Protein AF-A0A0C3C672-F1 (afdb_monomer_lite)

Organism: Oidiodendron maius (strain Zn) (NCBI:txid913774)

Secondary structure (DSSP, 8-state):
-EEEE--SSTT--SPPEEE---S----EEEEE-----HHHHHHHHHHHHHHHHHHHHHHHHS-TTSHHHHHHHHHHHHHHHHHHHHHTTS--SSPPPTT-PPPTT---SS---TTHHHHHHHHHHHHHTT-HHHHHHHHHHH--EEEEEEEETTEEEEEEEE-PPEEETTEEEEESSEEEEEEEEEHHHHT-HHHHHHHHHHT-SEEEEEETTTTT---SS--PPPHHHHHHHHHHHTTT--HHHHHHHHTTTTHHHHHHHHHHHHTS--HHHHHHHHHHH----HHHHHHHHHHHHHHHH---

Sequence (304 aa):
MVISAKNSDSMDTTGSTFVTCPSPHRILEAVYIKPSISLNRCLASFVTFSLILAFVAHYLGLRAITWWASIGELGICILAAFARSVSNDMQPRFSPEKGVKIDKQCCSTGVIHTQTAHRVAYQTARLCQNDPRICALLTEITDMHLHLTRKAPDTYSLLLSFSGGILVTEGLASPATSMLLSFQSTLSSLAAPTSLLGRAIMRQPQWRLQAGVAKGIPLGNVYVFAMQSVLDWWTLSEDRNDMDGLQRNFQWPLFLVNVTFFLRCFELEDGRLMQGLEEAHEAVGNEDLKVAGEVVEFLRGWKF

pLDDT: mean 70.41, std 19.69, range [27.3, 94.69]

InterPro domains:
  IPR059311 Domain of unknown function DUF8267 [PF26797] (115-299)

Structure (mmCIF, N/CA/C/O backbone):
data_AF-A0A0C3C672-F1
#
_entry.id   AF-A0A0C3C672-F1
#
loop_
_atom_site.group_PDB
_atom_site.id
_atom_site.type_symbol
_atom_site.label_atom_id
_atom_site.label_alt_id
_atom_site.label_comp_id
_atom_site.label_asym_id
_atom_site.label_entity_id
_atom_site.label_seq_id
_atom_site.pdbx_PDB_ins_code
_atom_site.Cartn_x
_atom_site.Cartn_y
_atom_site.Cartn_z
_atom_site.occupancy
_atom_site.B_iso_or_equiv
_atom_site.auth_seq_id
_atom_site.auth_comp_id
_atom_site.auth_asym_id
_atom_site.auth_atom_id
_atom_site.pdbx_PDB_model_num
ATOM 1 N N . MET A 1 1 ? -7.115 -22.184 -4.651 1.00 46.03 1 MET A N 1
ATOM 2 C CA . MET A 1 1 ? -6.059 -21.151 -4.690 1.00 46.03 1 MET A CA 1
ATOM 3 C C . MET A 1 1 ? -5.367 -21.243 -6.037 1.00 46.03 1 MET A C 1
ATOM 5 O O . MET A 1 1 ? -4.855 -22.308 -6.360 1.00 46.03 1 MET A O 1
ATOM 9 N N . VAL A 1 2 ? -5.423 -20.181 -6.838 1.00 40.34 2 VAL A N 1
ATOM 10 C CA . VAL A 1 2 ? -4.742 -20.104 -8.143 1.00 40.34 2 VAL A CA 1
ATOM 11 C C . VAL A 1 2 ? -3.450 -19.319 -7.934 1.00 40.34 2 VAL A C 1
ATOM 13 O O . VAL A 1 2 ? -3.513 -18.258 -7.308 1.00 40.34 2 VAL A O 1
ATOM 16 N N . ILE A 1 3 ? -2.306 -19.847 -8.385 1.00 39.09 3 ILE A N 1
ATOM 17 C CA . ILE A 1 3 ? -1.004 -19.188 -8.247 1.00 39.09 3 ILE A CA 1
ATOM 18 C C . ILE A 1 3 ? -0.564 -18.625 -9.597 1.00 39.09 3 ILE A C 1
ATOM 20 O O . ILE A 1 3 ? -0.365 -19.385 -10.527 1.00 39.09 3 ILE A O 1
ATOM 24 N N . SER A 1 4 ? -0.392 -17.316 -9.740 1.00 40.28 4 SER A N 1
ATOM 25 C CA . SER A 1 4 ? 0.269 -16.754 -10.927 1.00 40.28 4 SER A CA 1
ATOM 26 C C . SER A 1 4 ? 1.775 -16.757 -10.713 1.00 40.28 4 SER A C 1
ATOM 28 O O . SER A 1 4 ? 2.211 -16.333 -9.644 1.00 40.28 4 SER A O 1
ATOM 30 N N . ALA A 1 5 ? 2.554 -17.228 -11.688 1.00 39.25 5 ALA A N 1
ATOM 31 C CA . ALA A 1 5 ? 4.012 -17.168 -11.655 1.00 39.25 5 ALA A CA 1
ATOM 32 C C . ALA A 1 5 ? 4.531 -16.124 -12.660 1.00 39.25 5 ALA A C 1
ATOM 34 O O . ALA A 1 5 ? 4.218 -16.189 -13.850 1.00 39.25 5 ALA A O 1
ATOM 35 N N . LYS A 1 6 ? 5.328 -15.165 -12.181 1.00 44.16 6 LYS A N 1
ATOM 36 C CA . LYS A 1 6 ? 6.087 -14.208 -12.990 1.00 44.16 6 LYS A CA 1
ATOM 37 C C . LYS A 1 6 ? 7.407 -14.864 -13.391 1.00 44.16 6 LYS A C 1
ATOM 39 O O . LYS A 1 6 ? 8.169 -15.294 -12.525 1.00 44.16 6 LYS A O 1
ATOM 44 N N . ASN A 1 7 ? 7.679 -14.922 -14.692 1.00 43.81 7 ASN A N 1
ATOM 45 C CA . ASN A 1 7 ? 8.983 -15.338 -15.191 1.00 43.81 7 ASN A CA 1
ATOM 46 C C . ASN A 1 7 ? 9.985 -14.208 -14.891 1.00 43.81 7 ASN A C 1
ATOM 48 O O . ASN A 1 7 ? 9.762 -13.062 -15.277 1.00 43.81 7 ASN A O 1
ATOM 52 N N . SER A 1 8 ? 11.030 -14.490 -14.114 1.00 41.56 8 SER A N 1
ATOM 53 C CA . SER A 1 8 ? 11.961 -13.469 -13.606 1.00 41.56 8 SER A CA 1
ATOM 54 C C . SER A 1 8 ? 12.939 -12.938 -14.660 1.00 41.56 8 SER A C 1
ATOM 56 O O . SER A 1 8 ? 13.626 -11.954 -14.394 1.00 41.56 8 SER A O 1
ATOM 58 N N . ASP A 1 9 ? 12.983 -13.541 -15.851 1.00 38.94 9 ASP A N 1
ATOM 59 C CA . ASP A 1 9 ? 13.738 -13.017 -16.990 1.00 38.94 9 ASP A CA 1
ATOM 60 C C . ASP A 1 9 ? 12.915 -11.948 -17.723 1.00 38.94 9 ASP A C 1
ATOM 62 O O . ASP A 1 9 ? 11.967 -12.232 -18.455 1.00 38.94 9 ASP A O 1
ATOM 66 N N . SER A 1 10 ? 13.298 -10.685 -17.515 1.00 40.78 10 SER A N 1
ATOM 67 C CA . SER A 1 10 ? 12.580 -9.462 -17.909 1.00 40.78 10 SER A CA 1
ATOM 68 C C . SER A 1 10 ? 12.486 -9.188 -19.422 1.00 40.78 10 SER A C 1
ATOM 70 O O . SER A 1 10 ? 12.335 -8.037 -19.830 1.00 40.78 10 SER A O 1
ATOM 72 N N . MET A 1 11 ? 12.600 -10.205 -20.274 1.00 33.53 11 MET A N 1
ATOM 73 C CA . MET A 1 11 ? 12.409 -10.072 -21.724 1.00 33.53 11 MET A CA 1
ATOM 74 C C . MET A 1 11 ? 11.413 -11.070 -22.315 1.00 33.53 11 MET A C 1
ATOM 76 O O . MET A 1 11 ? 11.126 -10.987 -23.511 1.00 33.53 11 MET A O 1
ATOM 80 N N . ASP A 1 12 ? 10.846 -11.970 -21.511 1.00 36.94 12 ASP A N 1
ATOM 81 C CA . ASP A 1 12 ? 9.801 -12.866 -21.993 1.00 36.94 12 ASP A CA 1
ATOM 82 C C . ASP A 1 12 ? 8.429 -12.174 -21.907 1.00 36.94 12 ASP A C 1
ATOM 84 O O . ASP A 1 12 ? 7.912 -11.892 -20.828 1.00 36.94 12 ASP A O 1
ATOM 88 N N . THR A 1 13 ? 7.863 -11.831 -23.067 1.00 41.56 13 THR A N 1
ATOM 89 C CA . THR A 1 13 ? 6.539 -11.193 -23.209 1.00 41.56 13 THR A CA 1
ATOM 90 C C . THR A 1 13 ? 5.402 -12.209 -23.290 1.00 41.56 13 THR A C 1
ATOM 92 O O . THR A 1 13 ? 4.243 -11.832 -23.485 1.00 41.56 13 THR A O 1
ATOM 95 N N . THR A 1 14 ? 5.707 -13.501 -23.155 1.00 40.97 14 THR A N 1
ATOM 96 C CA . THR A 1 14 ? 4.679 -14.530 -23.027 1.00 40.97 14 THR A CA 1
ATOM 97 C C . THR A 1 14 ? 4.058 -14.401 -21.633 1.00 40.97 14 THR A C 1
ATOM 99 O O . THR A 1 14 ? 4.722 -14.571 -20.617 1.00 40.97 14 THR A O 1
ATOM 102 N N . GLY A 1 15 ? 2.801 -13.952 -21.583 1.00 42.50 15 GLY A N 1
ATOM 103 C CA . GLY A 1 15 ? 2.118 -13.556 -20.349 1.00 42.50 15 GLY A CA 1
ATOM 104 C C . GLY A 1 15 ? 2.190 -14.584 -19.211 1.00 42.50 15 GLY A C 1
ATOM 105 O O . GLY A 1 15 ? 2.402 -15.778 -19.415 1.00 42.50 15 GLY A O 1
ATOM 106 N N . SER A 1 16 ? 1.981 -14.102 -17.987 1.00 42.88 16 SER A N 1
ATOM 107 C CA . SER A 1 16 ? 2.055 -14.897 -16.758 1.00 42.88 16 SER A CA 1
ATOM 108 C C . SER A 1 16 ? 1.146 -16.132 -16.792 1.00 42.88 16 SER A C 1
ATOM 110 O O . SER A 1 16 ? -0.075 -16.014 -16.914 1.00 42.88 16 SER A O 1
ATOM 112 N N . THR A 1 17 ? 1.722 -17.324 -16.629 1.00 41.16 17 THR A N 1
ATOM 113 C CA . THR A 1 17 ? 0.957 -18.573 -16.522 1.00 41.16 17 THR A CA 1
ATOM 114 C C . THR A 1 17 ? 0.438 -18.783 -15.102 1.00 41.16 17 THR A C 1
ATOM 116 O O . THR A 1 17 ? 1.198 -18.732 -14.131 1.00 41.16 17 THR A O 1
ATOM 119 N N . PHE A 1 18 ? -0.855 -19.086 -14.984 1.00 39.12 18 PHE A N 1
ATOM 120 C CA . PHE A 1 18 ? -1.478 -19.490 -13.727 1.00 39.12 18 PHE A CA 1
ATOM 121 C C . PHE A 1 18 ? -1.264 -20.994 -13.484 1.00 39.12 18 PHE A C 1
ATOM 123 O O . PHE A 1 18 ? -1.665 -21.831 -14.288 1.00 39.12 18 PHE A O 1
ATOM 130 N N . VAL A 1 19 ? -0.649 -21.340 -12.357 1.00 40.91 19 VAL A N 1
ATOM 131 C CA . VAL A 1 19 ? -0.348 -22.695 -11.887 1.00 40.91 19 VAL A CA 1
ATOM 132 C C . VAL A 1 19 ? -1.065 -22.937 -10.553 1.00 40.91 19 VAL A C 1
ATOM 134 O O . VAL A 1 19 ? -1.166 -22.060 -9.703 1.00 40.91 19 VAL A O 1
ATOM 137 N N . THR A 1 20 ? -1.586 -24.134 -10.313 1.00 35.34 20 THR A N 1
ATOM 138 C CA . THR A 1 20 ? -2.158 -24.518 -9.011 1.00 35.34 20 THR A CA 1
ATOM 139 C C . THR A 1 20 ? -1.122 -25.298 -8.203 1.00 35.34 20 THR A C 1
ATOM 141 O O . THR A 1 20 ? -0.743 -26.389 -8.619 1.00 35.34 20 THR A O 1
ATOM 144 N N . CYS A 1 21 ? -0.664 -24.777 -7.055 1.00 38.00 21 CYS A N 1
ATOM 145 C CA . CYS A 1 21 ? 0.247 -25.507 -6.160 1.00 38.00 21 CYS A CA 1
ATOM 146 C C . CYS A 1 21 ? -0.487 -26.003 -4.896 1.00 38.00 21 CYS A C 1
ATOM 148 O O . CYS A 1 21 ? -1.192 -25.207 -4.268 1.00 38.00 21 CYS A O 1
ATOM 150 N N . PRO A 1 22 ? -0.326 -27.283 -4.507 1.00 36.00 22 PRO A N 1
ATOM 151 C CA . PRO A 1 22 ? -1.034 -27.880 -3.375 1.00 36.00 22 PRO A CA 1
ATOM 152 C C . PRO A 1 22 ? -0.375 -27.683 -1.994 1.00 36.00 22 PRO A C 1
ATOM 154 O O . PRO A 1 22 ? -1.021 -28.016 -1.003 1.00 36.00 22 PRO A O 1
ATOM 157 N N . SER A 1 23 ? 0.853 -27.150 -1.871 1.00 40.53 23 SER A N 1
ATOM 158 C CA . SER A 1 23 ? 1.531 -27.002 -0.565 1.00 40.53 23 SER A CA 1
ATOM 159 C C . SER A 1 23 ? 1.981 -25.561 -0.232 1.00 40.53 23 SER A C 1
ATOM 161 O O . SER A 1 23 ? 2.528 -24.859 -1.087 1.00 40.53 23 SER A O 1
ATOM 163 N N . PRO A 1 24 ? 1.779 -25.087 1.018 1.00 41.22 24 PRO A N 1
ATOM 164 C CA . PRO A 1 24 ? 2.137 -23.739 1.450 1.00 41.22 24 PRO A CA 1
ATOM 165 C C . PRO A 1 24 ? 3.577 -23.695 1.986 1.00 41.22 24 PRO A C 1
ATOM 167 O O . PRO A 1 24 ? 3.806 -23.734 3.192 1.00 41.22 24 PRO A O 1
ATOM 170 N N . HIS A 1 25 ? 4.572 -23.580 1.109 1.00 38.38 25 HIS A N 1
ATOM 171 C CA . HIS A 1 25 ? 5.918 -23.204 1.552 1.00 38.38 25 HIS A CA 1
ATOM 172 C C . HIS A 1 25 ? 5.993 -21.675 1.690 1.00 38.38 25 HIS A C 1
ATOM 174 O O . HIS A 1 25 ? 5.801 -20.945 0.718 1.00 38.38 25 HIS A O 1
ATOM 180 N N . ARG A 1 26 ? 6.221 -21.174 2.913 1.00 39.75 26 ARG A N 1
ATOM 181 C CA . ARG A 1 26 ? 6.487 -19.750 3.176 1.00 39.75 26 ARG A CA 1
ATOM 182 C C . ARG A 1 26 ? 7.961 -19.482 2.876 1.00 39.75 26 ARG A C 1
ATOM 184 O O . ARG A 1 26 ? 8.815 -19.765 3.708 1.00 39.75 26 ARG A O 1
ATOM 191 N N . ILE A 1 27 ? 8.262 -18.985 1.681 1.00 44.97 27 ILE A N 1
ATOM 192 C CA . ILE A 1 27 ? 9.596 -18.461 1.366 1.00 44.97 27 ILE A CA 1
ATOM 193 C C . ILE A 1 27 ? 9.627 -17.014 1.872 1.00 44.97 27 ILE A C 1
ATOM 195 O O . ILE A 1 27 ? 8.680 -16.262 1.635 1.00 44.97 27 ILE A O 1
ATOM 199 N N . LEU A 1 28 ? 10.664 -16.668 2.634 1.00 33.69 28 LEU A N 1
ATOM 200 C CA . LEU A 1 28 ? 10.917 -15.316 3.131 1.00 33.69 28 LEU A CA 1
ATOM 201 C C . LEU A 1 28 ? 11.888 -14.631 2.173 1.00 33.69 28 LEU A C 1
ATOM 203 O O . LEU A 1 28 ? 12.998 -15.126 1.975 1.00 33.69 28 LEU A O 1
ATOM 207 N N . GLU A 1 29 ? 11.485 -13.499 1.605 1.00 38.84 29 GLU A N 1
ATOM 208 C CA . GLU A 1 29 ? 12.356 -12.676 0.765 1.00 38.84 29 GLU A CA 1
ATOM 209 C C . GLU A 1 29 ? 12.620 -11.336 1.459 1.00 38.84 29 GLU A C 1
ATOM 211 O O . GLU A 1 29 ? 11.691 -10.606 1.814 1.00 38.84 29 GLU A O 1
ATOM 216 N N . ALA A 1 30 ? 13.901 -11.035 1.691 1.00 35.62 30 ALA A N 1
ATOM 217 C CA . ALA A 1 30 ? 14.340 -9.797 2.319 1.00 35.62 30 ALA A CA 1
ATOM 218 C C . ALA A 1 30 ? 14.818 -8.812 1.248 1.00 35.62 30 ALA A C 1
ATOM 220 O O . ALA A 1 30 ? 15.848 -9.033 0.609 1.00 35.62 30 ALA A O 1
ATOM 221 N N . VAL A 1 31 ? 14.098 -7.703 1.075 1.00 43.94 31 VAL A N 1
ATOM 222 C CA . VAL A 1 31 ? 14.474 -6.646 0.126 1.00 43.94 31 VAL A CA 1
ATOM 223 C C . VAL A 1 31 ? 15.018 -5.450 0.903 1.00 43.94 31 VAL A C 1
ATOM 225 O O . VAL A 1 31 ? 14.283 -4.740 1.592 1.00 43.94 31 VAL A O 1
ATOM 228 N N . TYR A 1 32 ? 16.327 -5.215 0.782 1.00 35.75 32 TYR A N 1
ATOM 229 C CA . TYR A 1 32 ? 16.969 -4.008 1.299 1.00 35.75 32 TYR A CA 1
ATOM 230 C C . TYR A 1 32 ? 16.975 -2.919 0.225 1.00 35.75 32 TYR A C 1
ATOM 232 O O . TYR A 1 32 ? 17.702 -3.004 -0.768 1.00 35.75 32 TYR A O 1
ATOM 240 N N . ILE A 1 33 ? 16.181 -1.868 0.432 1.00 45.53 33 ILE A N 1
ATOM 241 C CA . ILE A 1 33 ? 16.186 -0.703 -0.456 1.00 45.53 33 ILE A CA 1
ATOM 242 C C . ILE A 1 33 ? 17.237 0.268 0.077 1.00 45.53 33 ILE A C 1
ATOM 244 O O . ILE A 1 33 ? 16.997 1.033 1.015 1.00 45.53 33 ILE A O 1
ATOM 248 N N . LYS A 1 34 ? 18.436 0.220 -0.512 1.00 37.97 34 LYS A N 1
ATOM 249 C CA . LYS A 1 34 ? 19.526 1.125 -0.140 1.00 37.97 34 LYS A CA 1
ATOM 250 C C . LYS A 1 34 ? 19.104 2.575 -0.425 1.00 37.97 34 LYS A C 1
ATOM 252 O O . LYS A 1 34 ? 18.706 2.867 -1.556 1.00 37.97 34 LYS A O 1
ATOM 257 N N . PRO A 1 35 ? 19.220 3.502 0.541 1.00 41.38 35 PRO A N 1
ATOM 258 C CA . PRO A 1 35 ? 18.916 4.904 0.294 1.00 41.38 35 PRO A CA 1
ATOM 259 C C . PRO A 1 35 ? 19.811 5.445 -0.830 1.00 41.38 35 PRO A C 1
ATOM 261 O O . PRO A 1 35 ? 21.032 5.260 -0.837 1.00 41.38 35 PRO A O 1
ATOM 264 N N . SER A 1 36 ? 19.192 6.100 -1.814 1.00 41.28 36 SER A N 1
ATOM 265 C CA . SER A 1 36 ? 19.895 6.741 -2.927 1.00 41.28 36 SER A CA 1
ATOM 266 C C . SER A 1 36 ? 20.603 7.994 -2.397 1.00 41.28 36 SER A C 1
ATOM 268 O O . SER A 1 36 ? 20.015 9.072 -2.324 1.00 41.28 36 SER A O 1
ATOM 270 N N . ILE A 1 37 ? 21.867 7.851 -2.006 1.00 55.41 37 ILE A N 1
ATOM 271 C CA . ILE A 1 37 ? 22.727 8.975 -1.618 1.00 55.41 37 ILE A CA 1
ATOM 272 C C . ILE A 1 37 ? 22.975 9.841 -2.866 1.00 55.41 37 ILE A C 1
ATOM 274 O O . ILE A 1 37 ? 23.191 9.302 -3.953 1.00 55.41 37 ILE A O 1
ATOM 278 N N . SER A 1 38 ? 22.956 11.172 -2.732 1.00 54.62 38 SER A N 1
ATOM 279 C CA . SER A 1 38 ? 23.207 12.129 -3.832 1.00 54.62 38 SER A CA 1
ATOM 280 C C . SER A 1 38 ? 24.500 11.824 -4.597 1.00 54.62 38 SER A C 1
ATOM 282 O O . SER A 1 38 ? 24.544 11.926 -5.822 1.00 54.62 38 SER A O 1
ATOM 284 N N . LEU A 1 39 ? 25.515 11.345 -3.875 1.00 59.69 39 LEU A N 1
ATOM 285 C CA . LEU A 1 39 ? 26.770 10.842 -4.417 1.00 59.69 39 LEU A CA 1
ATOM 286 C C . LEU A 1 39 ? 26.556 9.715 -5.438 1.00 59.69 39 LEU A C 1
ATOM 288 O O . LEU A 1 39 ? 27.137 9.772 -6.510 1.00 59.69 39 LEU A O 1
ATOM 292 N N . ASN A 1 40 ? 25.685 8.737 -5.163 1.00 52.09 40 ASN A N 1
ATOM 293 C CA . ASN A 1 40 ? 25.430 7.609 -6.069 1.00 52.09 40 ASN A CA 1
ATOM 294 C C . ASN A 1 40 ? 24.735 8.058 -7.358 1.00 52.09 40 ASN A C 1
ATOM 296 O O . ASN A 1 40 ? 25.035 7.530 -8.424 1.00 52.09 40 ASN A O 1
ATOM 300 N N . ARG A 1 41 ? 23.842 9.054 -7.277 1.00 59.38 41 ARG A N 1
ATOM 301 C CA . ARG A 1 41 ? 23.232 9.670 -8.468 1.00 59.38 41 ARG A CA 1
ATOM 302 C C . ARG A 1 41 ? 24.277 10.415 -9.294 1.00 59.38 41 ARG A C 1
ATOM 304 O O . ARG A 1 41 ? 24.314 10.255 -10.506 1.00 59.38 41 ARG A O 1
ATOM 311 N N . CYS A 1 42 ? 25.151 11.175 -8.636 1.00 62.62 42 CYS A N 1
ATOM 312 C CA . CYS A 1 42 ? 26.245 11.885 -9.295 1.00 62.62 42 CYS A CA 1
ATOM 313 C C . CYS A 1 42 ? 27.223 10.911 -9.973 1.00 62.62 42 CYS A C 1
ATOM 315 O O . CYS A 1 42 ? 27.597 11.109 -11.123 1.00 62.62 42 CYS A O 1
ATOM 317 N N . LEU A 1 43 ? 27.567 9.815 -9.294 1.00 66.56 43 LEU A N 1
ATOM 318 C CA . LEU A 1 43 ? 28.472 8.779 -9.790 1.00 66.56 43 LEU A CA 1
ATOM 319 C C . LEU A 1 43 ? 27.853 8.014 -10.968 1.00 66.56 43 LEU A C 1
ATOM 321 O O . LEU A 1 43 ? 28.528 7.800 -11.967 1.00 66.56 43 LEU A O 1
ATOM 325 N N . ALA A 1 44 ? 26.558 7.687 -10.905 1.00 62.78 44 ALA A N 1
ATOM 326 C CA . ALA A 1 44 ? 25.833 7.093 -12.028 1.00 62.78 44 ALA A CA 1
ATOM 327 C C . ALA A 1 44 ? 25.786 8.036 -13.241 1.00 62.78 44 ALA A C 1
ATOM 329 O O . ALA A 1 44 ? 26.111 7.621 -14.350 1.00 62.78 44 ALA A O 1
ATOM 330 N N . SER A 1 45 ? 25.468 9.319 -13.038 1.00 66.94 45 SER A N 1
ATOM 331 C CA . SER A 1 45 ? 25.505 10.325 -14.107 1.00 66.94 45 SER A CA 1
ATOM 332 C C . SER A 1 45 ? 26.908 10.500 -14.688 1.00 66.94 45 SER A C 1
ATOM 334 O O . SER A 1 45 ? 27.056 10.613 -15.902 1.00 66.94 45 SER A O 1
ATOM 336 N N . PHE A 1 46 ? 27.943 10.479 -13.846 1.00 78.06 46 PHE A N 1
ATOM 337 C CA . PHE A 1 46 ? 29.338 10.572 -14.269 1.00 78.06 46 PHE A CA 1
ATOM 338 C C . PHE A 1 46 ? 29.778 9.351 -15.081 1.00 78.06 46 PHE A C 1
ATOM 340 O O . PHE A 1 46 ? 30.442 9.513 -16.102 1.00 78.06 46 PHE A O 1
ATOM 347 N N . VAL A 1 47 ? 29.384 8.140 -14.676 1.00 71.81 47 VAL A N 1
ATOM 348 C CA . VAL A 1 47 ? 29.649 6.905 -15.431 1.00 71.81 47 VAL A CA 1
ATOM 349 C C . VAL A 1 47 ? 28.943 6.948 -16.783 1.00 71.81 47 VAL A C 1
ATOM 351 O O . VAL A 1 47 ? 29.582 6.693 -17.799 1.00 71.81 47 VAL A O 1
ATOM 354 N N . THR A 1 48 ? 27.672 7.349 -16.825 1.00 67.81 48 THR A N 1
ATOM 355 C CA . THR A 1 48 ? 26.925 7.515 -18.081 1.00 67.81 48 THR A CA 1
ATOM 356 C C . THR A 1 48 ? 27.585 8.549 -18.988 1.00 67.81 48 THR A C 1
ATOM 358 O O . THR A 1 48 ? 27.807 8.283 -20.166 1.00 67.81 48 THR A O 1
ATOM 361 N N . PHE A 1 49 ? 27.972 9.705 -18.445 1.00 79.44 49 PHE A N 1
ATOM 362 C CA . PHE A 1 49 ? 28.675 10.739 -19.201 1.00 79.44 49 PHE A CA 1
ATOM 363 C C . PHE A 1 49 ? 30.036 10.250 -19.708 1.00 79.44 49 PHE A C 1
ATOM 365 O O . PHE A 1 49 ? 30.381 10.480 -20.862 1.00 79.44 49 PHE A O 1
ATOM 372 N N . SER A 1 50 ? 30.783 9.517 -18.881 1.00 67.62 50 SER A N 1
ATOM 373 C CA . SER A 1 50 ? 32.081 8.940 -19.246 1.00 67.62 50 SER A CA 1
ATOM 374 C C . SER A 1 50 ? 31.947 7.867 -20.321 1.00 67.62 50 SER A C 1
ATOM 376 O O . SER A 1 50 ? 32.782 7.813 -21.214 1.00 67.62 50 SER A O 1
ATOM 378 N N . LEU A 1 51 ? 30.891 7.049 -20.287 1.00 68.12 51 LEU A N 1
ATOM 379 C CA . LEU A 1 51 ? 30.589 6.074 -21.337 1.00 68.12 51 LEU A CA 1
ATOM 380 C C . LEU A 1 51 ? 30.194 6.759 -22.645 1.00 68.12 51 LEU A C 1
ATOM 382 O O . LEU A 1 51 ? 30.666 6.349 -23.700 1.00 68.12 51 LEU A O 1
ATOM 386 N N . ILE A 1 52 ? 29.397 7.831 -22.588 1.00 78.12 52 ILE A N 1
ATOM 387 C CA . ILE A 1 52 ? 29.063 8.646 -23.765 1.00 78.12 52 ILE A CA 1
ATOM 388 C C . ILE A 1 52 ? 30.332 9.279 -24.344 1.00 78.12 52 ILE A C 1
ATOM 390 O O . ILE A 1 52 ? 30.556 9.210 -25.548 1.00 78.12 52 ILE A O 1
ATOM 394 N N . LEU A 1 53 ? 31.190 9.855 -23.501 1.00 69.31 53 LEU A N 1
ATOM 395 C CA . LEU A 1 53 ? 32.426 10.498 -23.937 1.00 69.31 53 LEU A CA 1
ATOM 396 C C . LEU A 1 53 ? 33.437 9.478 -24.474 1.00 69.31 53 LEU A C 1
ATOM 398 O O . LEU A 1 53 ? 34.076 9.740 -25.485 1.00 69.31 53 LEU A O 1
ATOM 402 N N . ALA A 1 54 ? 33.556 8.309 -23.840 1.00 69.00 54 ALA A N 1
ATOM 403 C CA . ALA A 1 54 ? 34.385 7.204 -24.311 1.00 69.00 54 ALA A CA 1
ATOM 404 C C . ALA A 1 54 ? 33.863 6.653 -25.638 1.00 69.00 54 ALA A C 1
ATOM 406 O O . ALA A 1 54 ? 34.663 6.380 -26.525 1.00 69.00 54 ALA A O 1
ATOM 407 N N . PHE A 1 55 ? 32.542 6.560 -25.810 1.00 70.75 55 PHE A N 1
ATOM 408 C CA . PHE A 1 55 ? 31.929 6.202 -27.082 1.00 70.75 55 PHE A CA 1
ATOM 409 C C . PHE A 1 55 ? 32.269 7.244 -28.148 1.00 70.75 55 PHE A C 1
ATOM 411 O O . PHE A 1 55 ? 32.831 6.882 -29.170 1.00 70.75 55 PHE A O 1
ATOM 418 N N . VAL A 1 56 ? 32.049 8.535 -27.879 1.00 70.62 56 VAL A N 1
ATOM 419 C CA . VAL A 1 56 ? 32.374 9.648 -28.790 1.00 70.62 56 VAL A CA 1
ATOM 420 C C . VAL A 1 56 ? 33.868 9.692 -29.129 1.00 70.62 56 VAL A C 1
ATOM 422 O O . VAL A 1 56 ? 34.220 9.840 -30.294 1.00 70.62 56 VAL A O 1
ATOM 425 N N . ALA A 1 57 ? 34.757 9.514 -28.152 1.00 64.00 57 ALA A N 1
ATOM 426 C CA . ALA A 1 57 ? 36.206 9.521 -28.345 1.00 64.00 57 ALA A CA 1
ATOM 427 C C . ALA A 1 57 ? 36.707 8.273 -29.085 1.00 64.00 57 ALA A C 1
ATOM 429 O O . ALA A 1 57 ? 37.584 8.383 -29.937 1.00 64.00 57 ALA A O 1
ATOM 430 N N . HIS A 1 58 ? 36.132 7.098 -28.815 1.00 58.97 58 HIS A N 1
ATOM 431 C CA . HIS A 1 58 ? 36.398 5.873 -29.572 1.00 58.97 58 HIS A CA 1
ATOM 432 C C . HIS A 1 58 ? 35.915 6.012 -31.024 1.00 58.97 58 HIS A C 1
ATOM 434 O O . HIS A 1 58 ? 36.617 5.607 -31.948 1.00 58.97 58 HIS A O 1
ATOM 440 N N . TYR A 1 59 ? 34.769 6.668 -31.230 1.00 52.97 59 TYR A N 1
ATOM 441 C CA . TYR A 1 59 ? 34.185 6.947 -32.545 1.00 52.97 59 TYR A CA 1
ATOM 442 C C . TYR A 1 59 ? 34.959 8.011 -33.336 1.00 52.97 59 TYR A C 1
ATOM 444 O O . TYR A 1 59 ? 35.086 7.909 -34.551 1.00 52.97 59 TYR A O 1
ATOM 452 N N . LEU A 1 60 ? 35.510 9.021 -32.655 1.00 57.22 60 LEU A N 1
ATOM 453 C CA . LEU A 1 60 ? 36.370 10.050 -33.252 1.00 57.22 60 LEU A CA 1
ATOM 454 C C . LEU A 1 60 ? 37.802 9.541 -33.491 1.00 57.22 60 LEU A C 1
ATOM 456 O O . LEU A 1 60 ? 38.452 9.966 -34.444 1.00 57.22 60 LEU A O 1
ATOM 460 N N . GLY A 1 61 ? 38.296 8.632 -32.642 1.00 53.66 61 GLY A N 1
ATOM 461 C CA . GLY A 1 61 ? 39.639 8.049 -32.724 1.00 53.66 61 GLY A CA 1
ATOM 462 C C . GLY A 1 61 ? 39.779 6.949 -33.781 1.00 53.66 61 GLY A C 1
ATOM 463 O O . GLY A 1 61 ? 40.856 6.779 -34.355 1.00 53.66 61 GLY A O 1
ATOM 464 N N . LEU A 1 62 ? 38.699 6.230 -34.101 1.00 46.19 62 LEU A N 1
ATOM 465 C CA . LEU A 1 62 ? 38.662 5.244 -35.184 1.00 46.19 62 LEU A CA 1
ATOM 466 C C . LEU A 1 62 ? 38.090 5.858 -36.475 1.00 46.19 62 LEU A C 1
ATOM 468 O O . LEU A 1 62 ? 36.915 5.722 -36.783 1.00 46.19 62 LEU A O 1
ATOM 472 N N . ARG A 1 63 ? 38.999 6.409 -37.292 1.00 47.66 63 ARG A N 1
ATOM 473 C CA . ARG A 1 63 ? 38.897 6.604 -38.759 1.00 47.66 63 ARG A CA 1
ATOM 474 C C . ARG A 1 63 ? 38.166 7.843 -39.292 1.00 47.66 63 ARG A C 1
ATOM 476 O O . ARG A 1 63 ? 37.003 7.825 -39.683 1.00 47.66 63 ARG A O 1
ATOM 483 N N . ALA A 1 64 ? 39.007 8.826 -39.591 1.00 55.31 64 ALA A N 1
ATOM 484 C CA . ALA A 1 64 ? 38.824 9.969 -40.480 1.00 55.31 64 ALA A CA 1
ATOM 485 C C . ALA A 1 64 ? 38.443 9.672 -41.960 1.00 55.31 64 ALA A C 1
ATOM 487 O O . ALA A 1 64 ? 38.710 10.516 -42.808 1.00 55.31 64 ALA A O 1
ATOM 488 N N . ILE A 1 65 ? 37.860 8.520 -42.337 1.00 54.22 65 ILE A N 1
ATOM 489 C CA . ILE A 1 65 ? 37.585 8.208 -43.767 1.00 54.22 65 ILE A CA 1
ATOM 490 C C . ILE A 1 65 ? 36.202 7.563 -44.042 1.00 54.22 65 ILE A C 1
ATOM 492 O O . ILE A 1 65 ? 35.711 7.650 -45.162 1.00 54.22 65 ILE A O 1
ATOM 496 N N . THR A 1 66 ? 35.484 7.017 -43.053 1.00 54.94 66 THR A N 1
ATOM 497 C CA . THR A 1 66 ? 34.148 6.384 -43.252 1.00 54.94 66 THR A CA 1
ATOM 498 C C . THR A 1 66 ? 32.966 7.233 -42.754 1.00 54.94 66 THR A C 1
ATOM 500 O O . THR A 1 66 ? 31.854 6.744 -42.567 1.00 54.94 66 THR A O 1
ATOM 503 N N . TRP A 1 67 ? 33.213 8.531 -42.562 1.00 57.19 67 TRP A N 1
ATOM 504 C CA . TRP A 1 67 ? 32.424 9.478 -41.764 1.00 57.19 67 TRP A CA 1
ATOM 505 C C . TRP A 1 67 ? 30.948 9.637 -42.177 1.00 57.19 67 TRP A C 1
ATOM 507 O O . TRP A 1 67 ? 30.081 9.775 -41.320 1.00 57.19 67 TRP A O 1
ATOM 517 N N . TRP A 1 68 ? 30.621 9.553 -43.466 1.00 54.47 68 TRP A N 1
ATOM 518 C CA . TRP A 1 68 ? 29.267 9.868 -43.937 1.00 54.47 68 TRP A CA 1
ATOM 519 C C . TRP A 1 68 ? 28.257 8.722 -43.808 1.00 54.47 68 TRP A C 1
ATOM 521 O O . TRP A 1 68 ? 27.085 8.978 -43.541 1.00 54.47 68 TRP A O 1
ATOM 531 N N . ALA A 1 69 ? 28.692 7.465 -43.931 1.00 55.53 69 ALA A N 1
ATOM 532 C CA . ALA A 1 69 ? 27.792 6.315 -43.803 1.00 55.53 69 ALA A CA 1
ATOM 533 C C . ALA A 1 69 ? 27.355 6.103 -42.344 1.00 55.53 69 ALA A C 1
ATOM 535 O O . ALA A 1 69 ? 26.181 5.880 -42.068 1.00 55.53 69 ALA A O 1
ATOM 536 N N . SER A 1 70 ? 28.287 6.277 -41.406 1.00 53.31 70 SER A N 1
ATOM 537 C CA . SER A 1 70 ? 28.038 6.146 -39.970 1.00 53.31 70 SER A CA 1
ATOM 538 C C . SER A 1 70 ? 27.270 7.331 -39.369 1.00 53.31 70 SER A C 1
ATOM 540 O O . SER A 1 70 ? 26.438 7.125 -38.488 1.00 53.31 70 SER A O 1
ATOM 542 N N . ILE A 1 71 ? 27.460 8.560 -39.876 1.00 59.59 71 ILE A N 1
ATOM 543 C CA . ILE A 1 71 ? 26.558 9.690 -39.568 1.00 59.59 71 ILE A CA 1
ATOM 544 C C . ILE A 1 71 ? 25.151 9.417 -40.105 1.00 59.59 71 ILE A C 1
ATOM 546 O O . ILE A 1 71 ? 24.174 9.733 -39.430 1.00 59.59 71 ILE A O 1
ATOM 550 N N . GLY A 1 72 ? 25.041 8.799 -41.285 1.00 60.81 72 GLY A N 1
ATOM 551 C CA . GLY A 1 72 ? 23.769 8.342 -41.839 1.00 60.81 72 GLY A CA 1
ATOM 552 C C . GLY A 1 72 ? 23.081 7.320 -40.934 1.00 60.81 72 GLY A C 1
ATOM 553 O O . GLY A 1 72 ? 21.926 7.518 -40.580 1.00 60.81 72 GLY A O 1
ATOM 554 N N . GLU A 1 73 ? 23.785 6.278 -40.489 1.00 57.34 73 GLU A N 1
ATOM 555 C CA . GLU A 1 73 ? 23.234 5.263 -39.578 1.00 57.34 73 GLU A CA 1
ATOM 556 C C . GLU A 1 73 ? 22.880 5.822 -38.200 1.00 57.34 73 GLU A C 1
ATOM 558 O O . GLU A 1 73 ? 21.807 5.520 -37.685 1.00 57.34 73 GLU A O 1
ATOM 563 N N . LEU A 1 74 ? 23.724 6.672 -37.606 1.00 64.75 74 LEU A N 1
ATOM 564 C CA . LEU A 1 74 ? 23.405 7.320 -36.332 1.00 64.75 74 LEU A CA 1
ATOM 565 C C . LEU A 1 74 ? 22.213 8.270 -36.490 1.00 64.75 74 LEU A C 1
ATOM 567 O O . LEU A 1 74 ? 21.315 8.277 -35.652 1.00 64.75 74 LEU A O 1
ATOM 571 N N . GLY A 1 75 ? 22.170 9.020 -37.592 1.00 67.69 75 GLY A N 1
ATOM 572 C CA . GLY A 1 75 ? 21.039 9.855 -37.973 1.00 67.69 75 GLY A CA 1
ATOM 573 C C . GLY A 1 75 ? 19.763 9.036 -38.126 1.00 67.69 75 GLY A C 1
ATOM 574 O O . GLY A 1 75 ? 18.750 9.424 -37.564 1.00 67.69 75 GLY A O 1
ATOM 575 N N . ILE A 1 76 ? 19.816 7.874 -38.785 1.00 65.81 76 ILE A N 1
ATOM 576 C CA . ILE A 1 76 ? 18.690 6.941 -38.939 1.00 65.81 76 ILE A CA 1
ATOM 577 C C . ILE A 1 76 ? 18.291 6.336 -37.594 1.00 65.81 76 ILE A C 1
ATOM 579 O O . ILE A 1 76 ? 17.104 6.234 -37.325 1.00 65.81 76 ILE A O 1
ATOM 583 N N . CYS A 1 77 ? 19.229 5.975 -36.721 1.00 61.41 77 CYS A N 1
ATOM 584 C CA . CYS A 1 77 ? 18.928 5.453 -35.387 1.00 61.41 77 CYS A CA 1
ATOM 585 C C . CYS A 1 77 ? 18.285 6.519 -34.493 1.00 61.41 77 CYS A C 1
ATOM 587 O O . CYS A 1 77 ? 17.318 6.223 -33.793 1.00 61.41 77 CYS A O 1
ATOM 589 N N . ILE A 1 78 ? 18.762 7.765 -34.553 1.00 68.69 78 ILE A N 1
ATOM 590 C CA . ILE A 1 78 ? 18.171 8.902 -33.839 1.00 68.69 78 ILE A CA 1
ATOM 591 C C . ILE A 1 78 ? 16.811 9.256 -34.442 1.00 68.69 78 ILE A C 1
ATOM 593 O O . ILE A 1 78 ? 15.860 9.430 -33.691 1.00 68.69 78 ILE A O 1
ATOM 597 N N . LEU A 1 79 ? 16.670 9.291 -35.771 1.00 62.84 79 LEU A N 1
ATOM 598 C CA . LEU A 1 79 ? 15.388 9.509 -36.445 1.00 62.84 79 LEU A CA 1
ATOM 599 C C . LEU A 1 79 ? 14.417 8.359 -36.217 1.00 62.84 79 LEU A C 1
ATOM 601 O O . LEU A 1 79 ? 13.235 8.622 -36.116 1.00 62.84 79 LEU A O 1
ATOM 605 N N . ALA A 1 80 ? 14.865 7.112 -36.104 1.00 59.50 80 ALA A N 1
ATOM 606 C CA . ALA A 1 80 ? 14.019 5.964 -35.798 1.00 59.50 80 ALA A CA 1
ATOM 607 C C . ALA A 1 80 ? 13.631 5.940 -34.317 1.00 59.50 80 ALA A C 1
ATOM 609 O O . ALA A 1 80 ? 12.504 5.580 -33.996 1.00 59.50 80 ALA A O 1
ATOM 610 N N . ALA A 1 81 ? 14.520 6.355 -33.410 1.00 60.66 81 ALA A N 1
ATOM 611 C CA . ALA A 1 81 ? 14.197 6.559 -32.000 1.00 60.66 81 ALA A CA 1
ATOM 612 C C . ALA A 1 81 ? 13.219 7.730 -31.821 1.00 60.66 81 ALA A C 1
ATOM 614 O O . ALA A 1 81 ? 12.240 7.609 -31.088 1.00 60.66 81 ALA A O 1
ATOM 615 N N . PHE A 1 82 ? 13.424 8.824 -32.554 1.00 64.19 82 PHE A N 1
ATOM 616 C CA . PHE A 1 82 ? 12.541 9.985 -32.575 1.00 64.19 82 PHE A CA 1
ATOM 617 C C . PHE A 1 82 ? 11.209 9.662 -33.260 1.00 64.19 82 PHE A C 1
ATOM 619 O O . PHE A 1 82 ? 10.157 9.960 -32.716 1.00 64.19 82 PHE A O 1
ATOM 626 N N . ALA A 1 83 ? 11.217 8.958 -34.390 1.00 53.91 83 ALA A N 1
ATOM 627 C CA . ALA A 1 83 ? 10.020 8.492 -35.080 1.00 53.91 83 ALA A CA 1
ATOM 628 C C . ALA A 1 83 ? 9.288 7.415 -34.282 1.00 53.91 83 ALA A C 1
ATOM 630 O O . ALA A 1 83 ? 8.076 7.385 -34.352 1.00 53.91 83 ALA A O 1
ATOM 631 N N . ARG A 1 84 ? 9.950 6.573 -33.478 1.00 48.72 84 ARG A N 1
ATOM 632 C CA . ARG A 1 84 ? 9.268 5.701 -32.500 1.00 48.72 84 ARG A CA 1
ATOM 633 C C . ARG A 1 84 ? 8.683 6.501 -31.341 1.00 48.72 84 ARG A C 1
ATOM 635 O O . ARG A 1 84 ? 7.575 6.202 -30.914 1.00 48.72 84 ARG A O 1
ATOM 642 N N . SER A 1 85 ? 9.389 7.528 -30.870 1.00 46.12 85 SER A N 1
ATOM 643 C CA . SER A 1 85 ? 8.886 8.468 -29.861 1.00 46.12 85 SER A CA 1
ATOM 644 C C . SER A 1 85 ? 7.629 9.204 -30.354 1.00 46.12 85 SER A C 1
ATOM 646 O O . SER A 1 85 ? 6.649 9.297 -29.626 1.00 46.12 85 SER A O 1
ATOM 648 N N . VAL A 1 86 ? 7.612 9.626 -31.625 1.00 46.41 86 VAL A N 1
ATOM 649 C CA . VAL A 1 86 ? 6.507 10.359 -32.272 1.00 46.41 86 VAL A CA 1
ATOM 650 C C . VAL A 1 86 ? 5.416 9.427 -32.836 1.00 46.41 86 VAL A C 1
ATOM 652 O O . VAL A 1 86 ? 4.237 9.757 -32.802 1.00 46.41 86 VAL A O 1
ATOM 655 N N . SER A 1 87 ? 5.759 8.231 -33.322 1.00 40.44 87 SER A N 1
ATOM 656 C CA . SER A 1 87 ? 4.809 7.225 -33.837 1.00 40.44 87 SER A CA 1
ATOM 657 C C . SER A 1 87 ? 4.075 6.494 -32.721 1.00 40.44 87 SER A C 1
ATOM 659 O O . SER A 1 87 ? 2.966 6.020 -32.956 1.00 40.44 87 SER A O 1
ATOM 661 N N . ASN A 1 88 ? 4.623 6.442 -31.504 1.00 43.06 88 ASN A N 1
ATOM 662 C CA . ASN A 1 88 ? 3.836 6.050 -30.336 1.00 43.06 88 ASN A CA 1
ATOM 663 C C . ASN A 1 88 ? 2.678 7.034 -30.059 1.00 43.06 88 ASN A C 1
ATOM 665 O O . ASN A 1 88 ? 1.765 6.692 -29.308 1.00 43.06 88 ASN A O 1
ATOM 669 N N . ASP A 1 89 ? 2.646 8.194 -30.730 1.00 42.50 89 ASP A N 1
ATOM 670 C CA . ASP A 1 89 ? 1.577 9.187 -30.613 1.00 42.50 89 ASP A CA 1
ATOM 671 C C . ASP A 1 89 ? 0.480 9.103 -31.704 1.00 42.50 89 ASP A C 1
ATOM 673 O O . ASP A 1 89 ? -0.639 9.579 -31.493 1.00 42.50 89 ASP A O 1
ATOM 677 N N . MET A 1 90 ? 0.665 8.383 -32.819 1.00 42.78 90 MET A N 1
ATOM 678 C CA . MET A 1 90 ? -0.358 8.236 -33.883 1.00 42.78 90 MET A CA 1
ATOM 679 C C . MET A 1 90 ? -0.346 6.808 -34.459 1.00 42.78 90 MET A C 1
ATOM 681 O O . MET A 1 90 ? 0.681 6.377 -34.954 1.00 42.78 90 MET A O 1
ATOM 685 N N . GLN A 1 91 ? -1.390 5.968 -34.452 1.00 35.69 91 GLN A N 1
ATOM 686 C CA . GLN A 1 91 ? -2.850 6.124 -34.469 1.00 35.69 91 GLN A CA 1
ATOM 687 C C . GLN A 1 91 ? -3.523 4.973 -33.671 1.00 35.69 91 GLN A C 1
ATOM 689 O O . GLN A 1 91 ? -2.990 3.863 -33.646 1.00 35.69 91 GLN A O 1
ATOM 694 N N . PRO A 1 92 ? -4.703 5.170 -33.050 1.00 35.53 92 PRO A N 1
ATOM 695 C CA . PRO A 1 92 ? -5.504 4.070 -32.509 1.00 35.53 92 PRO A CA 1
ATOM 696 C C . PRO A 1 92 ? -6.142 3.228 -33.633 1.00 35.53 92 PRO A C 1
ATOM 698 O O . PRO A 1 92 ? -6.709 3.768 -34.578 1.00 35.53 92 PRO A O 1
ATOM 701 N N . ARG A 1 93 ? -6.102 1.894 -33.496 1.00 38.25 93 ARG A N 1
ATOM 702 C CA . ARG A 1 93 ? -6.720 0.890 -34.397 1.00 38.25 93 ARG A CA 1
ATOM 703 C C . ARG A 1 93 ? -8.260 0.905 -34.419 1.00 38.25 93 ARG A C 1
ATOM 705 O O . ARG A 1 93 ? -8.865 0.038 -35.041 1.00 38.25 93 ARG A O 1
ATOM 712 N N . PHE A 1 94 ? -8.890 1.865 -33.749 1.00 36.94 94 PHE A N 1
ATOM 713 C CA . PHE A 1 94 ? -10.334 1.939 -33.560 1.00 36.94 94 PHE A CA 1
ATOM 714 C C . PHE A 1 94 ? -10.820 3.354 -33.869 1.00 36.94 94 PHE A C 1
ATOM 716 O O . PHE A 1 94 ? -10.261 4.335 -33.374 1.00 36.94 94 PHE A O 1
ATOM 723 N N . SER A 1 95 ? -11.846 3.458 -34.715 1.00 36.28 95 SER A N 1
ATOM 724 C CA . SER A 1 95 ? -12.490 4.724 -35.058 1.00 36.28 95 SER A CA 1
ATOM 725 C C . SER A 1 95 ? -13.262 5.259 -33.844 1.00 36.28 95 SER A C 1
ATOM 727 O O . SER A 1 95 ? -14.132 4.544 -33.342 1.00 36.28 95 SER A O 1
ATOM 729 N N . PRO A 1 96 ? -12.977 6.483 -33.367 1.00 39.72 96 PRO A N 1
ATOM 730 C CA . PRO A 1 96 ? -13.646 7.051 -32.203 1.00 39.72 96 PRO A CA 1
ATOM 731 C C . PRO A 1 96 ? -15.121 7.334 -32.505 1.00 39.72 96 PRO A C 1
ATOM 733 O O . PRO A 1 96 ? -15.455 7.994 -33.491 1.00 39.72 96 PRO A O 1
ATOM 736 N N . GLU A 1 97 ? -16.003 6.861 -31.629 1.00 37.38 97 GLU A N 1
ATOM 737 C CA . GLU A 1 97 ? -17.411 7.242 -31.623 1.00 37.38 97 GLU A CA 1
ATOM 738 C C . GLU A 1 97 ? -17.515 8.722 -31.206 1.00 37.38 97 GLU A C 1
ATOM 740 O O . GLU A 1 97 ? -16.875 9.166 -30.245 1.00 37.38 97 GLU A O 1
ATOM 745 N N . LYS A 1 98 ? -18.251 9.534 -31.978 1.00 30.28 98 LYS A N 1
ATOM 746 C CA . LYS A 1 98 ? -18.313 10.991 -31.776 1.00 30.28 98 LYS A CA 1
ATOM 747 C C . LYS A 1 98 ? -18.856 11.311 -30.380 1.00 30.28 98 LYS A C 1
ATOM 749 O O . LYS A 1 98 ? -20.041 11.145 -30.128 1.00 30.28 98 LYS A O 1
ATOM 754 N N . GLY A 1 99 ? -17.987 11.825 -29.510 1.00 39.72 99 GLY A N 1
ATOM 755 C CA . GLY A 1 99 ? -18.336 12.268 -28.155 1.00 39.72 99 GLY A CA 1
ATOM 756 C C . GLY A 1 99 ? -17.483 11.659 -27.042 1.00 39.72 99 GLY A C 1
ATOM 757 O O . GLY A 1 99 ? -17.522 12.170 -25.927 1.00 39.72 99 GLY A O 1
ATOM 758 N N . VAL A 1 100 ? -16.669 10.635 -27.329 1.00 36.97 100 VAL A N 1
ATOM 759 C CA . VAL A 1 100 ? -15.845 9.957 -26.314 1.00 36.97 100 VAL A CA 1
ATOM 760 C C . VAL A 1 100 ? -14.354 10.136 -26.618 1.00 36.97 100 VAL A C 1
ATOM 762 O O . VAL A 1 100 ? -13.860 9.726 -27.668 1.00 36.97 100 VAL A O 1
ATOM 765 N N . LYS A 1 101 ? -13.620 10.771 -25.694 1.00 35.09 101 LYS A N 1
ATOM 766 C CA . LYS A 1 101 ? -12.151 10.865 -25.728 1.00 35.09 101 LYS A CA 1
ATOM 767 C C . LYS A 1 101 ? -11.564 9.614 -25.070 1.00 35.09 101 LYS A C 1
ATOM 769 O O . LYS A 1 101 ? -11.828 9.376 -23.898 1.00 35.09 101 LYS A O 1
ATOM 774 N N . ILE A 1 102 ? -10.780 8.837 -25.814 1.00 34.75 102 ILE A N 1
ATOM 775 C CA . ILE A 1 102 ? -10.048 7.674 -25.291 1.00 34.75 102 ILE A CA 1
ATOM 776 C C . ILE A 1 102 ? -8.630 8.119 -24.927 1.00 34.75 102 ILE A C 1
ATOM 778 O O . ILE A 1 102 ? -7.921 8.670 -25.771 1.00 34.75 102 ILE A O 1
ATOM 782 N N . ASP A 1 103 ? -8.232 7.868 -23.683 1.00 36.06 103 ASP A N 1
ATOM 783 C CA . ASP A 1 103 ? -6.894 8.147 -23.166 1.00 36.06 103 ASP A CA 1
ATOM 784 C C . ASP A 1 103 ? -5.981 6.917 -23.333 1.00 36.06 103 ASP A C 1
ATOM 786 O O . ASP A 1 103 ? -6.333 5.805 -22.938 1.00 36.06 103 ASP A O 1
ATOM 790 N N . LYS A 1 104 ? -4.806 7.108 -23.947 1.00 38.12 104 LYS A N 1
ATOM 791 C CA . LYS A 1 104 ? -3.831 6.045 -24.253 1.00 38.12 104 LYS A CA 1
ATOM 792 C C . LYS A 1 104 ? -2.915 5.682 -23.074 1.00 38.12 104 LYS A C 1
ATOM 794 O O . LYS A 1 104 ? -2.148 4.730 -23.193 1.00 38.12 104 LYS A O 1
ATOM 799 N N . GLN A 1 105 ? -2.966 6.416 -21.962 1.00 37.94 105 GLN A N 1
ATOM 800 C CA . GLN A 1 105 ? -2.096 6.212 -20.795 1.00 37.94 105 GLN A CA 1
ATOM 801 C C . GLN A 1 105 ? -2.798 5.511 -19.620 1.00 37.94 105 GLN A C 1
ATOM 803 O O . GLN A 1 105 ? -2.241 5.455 -18.528 1.00 37.94 105 GLN A O 1
ATOM 808 N N . CYS A 1 106 ? -4.023 5.002 -19.810 1.00 40.88 106 CYS A N 1
ATOM 809 C CA . CYS A 1 106 ? -4.926 4.675 -18.696 1.00 40.88 106 CYS A CA 1
ATOM 810 C C . CYS A 1 106 ? -5.119 5.863 -17.730 1.00 40.88 106 CYS A C 1
ATOM 812 O O . CYS A 1 106 ? -5.458 5.680 -16.562 1.00 40.88 106 CYS A O 1
ATOM 814 N N . CYS A 1 107 ? -4.954 7.096 -18.217 1.00 37.53 107 CYS A N 1
ATOM 815 C CA . CYS A 1 107 ? -5.337 8.298 -17.497 1.00 37.53 107 CYS A CA 1
ATOM 816 C C . CYS A 1 107 ? -6.854 8.472 -17.677 1.00 37.53 107 CYS A C 1
ATOM 818 O O . CYS A 1 107 ? -7.335 9.041 -18.642 1.00 37.53 107 CYS A O 1
ATOM 820 N N . SER A 1 108 ? -7.620 7.841 -16.792 1.00 33.41 108 SER A N 1
ATOM 821 C CA . SER A 1 108 ? -9.030 8.110 -16.485 1.00 33.41 108 SER A CA 1
ATOM 822 C C . SER A 1 108 ? -9.834 8.997 -17.463 1.00 33.41 108 SER A C 1
ATOM 824 O O . SER A 1 108 ? -9.721 10.227 -17.472 1.00 33.41 108 SER A O 1
ATOM 826 N N . THR A 1 109 ? -10.821 8.408 -18.142 1.00 32.34 109 THR A N 1
ATOM 827 C CA . THR A 1 109 ? -12.076 9.132 -18.379 1.00 32.34 109 THR A CA 1
ATOM 828 C C . THR A 1 109 ? -12.706 9.424 -17.017 1.00 32.34 109 THR A C 1
ATOM 830 O O . THR A 1 109 ? -13.332 8.554 -16.417 1.00 32.34 109 THR A O 1
ATOM 833 N N . GLY A 1 110 ? -12.486 10.636 -16.516 1.00 27.30 110 GLY A N 1
ATOM 834 C CA . GLY A 1 110 ? -13.028 11.129 -15.253 1.00 27.30 110 GLY A CA 1
ATOM 835 C C . GLY A 1 110 ? -11.929 11.729 -14.392 1.00 27.30 110 GLY A C 1
ATOM 836 O O . GLY A 1 110 ? -10.900 11.116 -14.176 1.00 27.30 110 GLY A O 1
ATOM 837 N N . VAL A 1 111 ? -12.126 12.955 -13.930 1.00 31.38 111 VAL A N 1
ATOM 838 C CA . VAL A 1 111 ? -11.194 13.691 -13.073 1.00 31.38 111 VAL A CA 1
ATOM 839 C C . VAL A 1 111 ? -10.952 12.905 -11.774 1.00 31.38 111 VAL A C 1
ATOM 841 O O . VAL A 1 111 ? -11.720 13.025 -10.825 1.00 31.38 111 VAL A O 1
ATOM 844 N N . ILE A 1 112 ? -9.897 12.088 -11.718 1.00 36.12 112 ILE A N 1
ATOM 845 C CA . ILE A 1 112 ? -9.455 11.431 -10.483 1.00 36.12 112 ILE A CA 1
ATOM 846 C C . ILE A 1 112 ? -8.497 12.390 -9.781 1.00 36.12 112 ILE A C 1
ATOM 848 O O . ILE A 1 112 ? -7.382 12.631 -10.243 1.00 36.12 112 ILE A O 1
ATOM 852 N N . HIS A 1 113 ? -8.924 12.945 -8.648 1.00 36.31 113 HIS A N 1
ATOM 853 C CA . HIS A 1 113 ? -8.017 13.629 -7.732 1.00 36.31 113 HIS A CA 1
ATOM 854 C C . HIS A 1 113 ? -7.050 12.589 -7.152 1.00 36.31 113 HIS A C 1
ATOM 856 O O . HIS A 1 113 ? -7.394 11.830 -6.254 1.00 36.31 113 HIS A O 1
ATOM 862 N N . THR A 1 114 ? -5.821 12.543 -7.662 1.00 44.22 114 THR A N 1
ATOM 863 C CA . THR A 1 114 ? -4.776 11.566 -7.300 1.00 44.22 114 THR A CA 1
ATOM 864 C C . THR A 1 114 ? -4.283 11.655 -5.846 1.00 44.22 114 THR A C 1
ATOM 866 O O . THR A 1 114 ? -3.357 10.943 -5.482 1.00 44.22 114 THR A O 1
ATOM 869 N N . GLN A 1 115 ? -4.872 12.517 -5.011 1.00 49.50 115 GLN A N 1
ATOM 870 C CA . GLN A 1 115 ? -4.555 12.661 -3.584 1.00 49.50 115 GLN A CA 1
ATOM 871 C C . GLN A 1 115 ? -5.606 12.036 -2.642 1.00 49.50 115 GLN A C 1
ATOM 873 O O . GLN A 1 115 ? -5.415 12.078 -1.429 1.00 49.50 115 GLN A O 1
ATOM 878 N N . THR A 1 116 ? -6.697 11.451 -3.152 1.00 67.56 116 THR A N 1
ATOM 879 C CA . THR A 1 116 ? -7.814 10.983 -2.305 1.00 67.56 116 THR A CA 1
ATOM 880 C C . THR A 1 116 ? -7.539 9.649 -1.613 1.00 67.56 116 THR A C 1
ATOM 882 O O . THR A 1 116 ? -7.800 9.516 -0.425 1.00 67.56 116 THR A O 1
ATOM 885 N N . ALA A 1 117 ? -6.944 8.664 -2.289 1.00 78.06 117 ALA A N 1
ATOM 886 C CA . ALA A 1 117 ? -6.883 7.293 -1.766 1.00 78.06 117 ALA A CA 1
ATOM 887 C C . ALA A 1 117 ? -6.108 7.148 -0.444 1.00 78.06 117 ALA A C 1
ATOM 889 O O . ALA A 1 117 ? -6.527 6.403 0.436 1.00 78.06 117 ALA A O 1
ATOM 890 N N . HIS A 1 118 ? -4.994 7.870 -0.281 1.00 84.31 118 HIS A N 1
ATOM 891 C CA . HIS A 1 118 ? -4.187 7.830 0.947 1.00 84.31 118 HIS A CA 1
ATOM 892 C C . HIS A 1 118 ? -4.881 8.512 2.113 1.00 84.31 118 HIS A C 1
ATOM 894 O O . HIS A 1 118 ? -4.846 8.000 3.228 1.00 84.31 118 HIS A O 1
ATOM 900 N N . ARG A 1 119 ? -5.577 9.616 1.833 1.00 87.44 119 ARG A N 1
ATOM 901 C CA . ARG A 1 119 ? -6.427 10.293 2.812 1.00 87.44 119 ARG A CA 1
ATOM 902 C C . ARG A 1 119 ? -7.568 9.386 3.232 1.00 87.44 119 ARG A C 1
ATOM 904 O O . ARG A 1 119 ? -7.739 9.166 4.422 1.00 87.44 119 ARG A O 1
ATOM 911 N N . VAL A 1 120 ? -8.274 8.783 2.278 1.00 89.94 120 VAL A N 1
ATOM 912 C CA . VAL A 1 120 ? -9.337 7.812 2.565 1.00 89.94 120 VAL A CA 1
ATOM 913 C C . VAL A 1 120 ? -8.782 6.636 3.369 1.00 89.94 120 VAL A C 1
ATOM 915 O O . VAL A 1 120 ? -9.391 6.257 4.363 1.00 89.94 120 VAL A O 1
ATOM 918 N N . ALA A 1 121 ? -7.611 6.094 3.021 1.00 92.25 121 ALA A N 1
ATOM 919 C CA . ALA A 1 121 ? -6.990 4.996 3.762 1.00 92.25 121 ALA A CA 1
ATOM 920 C C . ALA A 1 121 ? -6.603 5.399 5.197 1.00 92.25 121 ALA A C 1
ATOM 922 O O . ALA A 1 121 ? -6.881 4.655 6.135 1.00 92.25 121 ALA A O 1
ATOM 923 N N . TYR A 1 122 ? -6.017 6.585 5.380 1.00 93.38 122 TYR A N 1
ATOM 924 C CA . TYR A 1 122 ? -5.682 7.143 6.691 1.00 93.38 122 TYR A CA 1
ATOM 925 C C . TYR A 1 122 ? -6.938 7.374 7.544 1.00 93.38 122 TYR A C 1
ATOM 927 O O . TYR A 1 122 ? -6.986 6.959 8.700 1.00 93.38 122 TYR A O 1
ATOM 935 N N . GLN A 1 123 ? -7.990 7.966 6.971 1.00 92.69 123 GLN A N 1
ATOM 936 C CA . GLN A 1 123 ? -9.261 8.184 7.670 1.00 92.69 123 GLN A CA 1
ATOM 937 C C . GLN A 1 123 ? -9.963 6.865 7.999 1.00 92.69 123 GLN A C 1
ATOM 939 O O . GLN A 1 123 ? -10.471 6.698 9.104 1.00 92.69 123 GLN A O 1
ATOM 944 N N . THR A 1 124 ? -9.927 5.894 7.085 1.00 93.81 124 THR A N 1
ATOM 945 C CA . THR A 1 124 ? -10.441 4.539 7.330 1.00 93.81 124 THR A CA 1
ATOM 946 C C . THR A 1 124 ? -9.700 3.905 8.502 1.00 93.81 124 THR A C 1
ATOM 948 O O . THR A 1 124 ? -10.336 3.419 9.430 1.00 93.81 124 THR A O 1
ATOM 951 N N . ALA A 1 125 ? -8.365 3.976 8.524 1.00 94.69 125 ALA A N 1
ATOM 952 C CA . ALA A 1 125 ? -7.569 3.492 9.649 1.00 94.69 125 ALA A CA 1
ATOM 953 C C . ALA A 1 125 ? -7.953 4.193 10.962 1.00 94.69 125 ALA A C 1
ATOM 955 O O . ALA A 1 125 ? -8.099 3.535 11.989 1.00 94.69 125 ALA A O 1
ATOM 956 N N . ARG A 1 126 ? -8.174 5.514 10.935 1.00 93.06 126 ARG A N 1
ATOM 957 C CA . ARG A 1 126 ? -8.527 6.301 12.130 1.00 93.06 126 ARG A CA 1
ATOM 958 C C . ARG A 1 126 ? -9.885 5.884 12.693 1.00 93.06 126 ARG A C 1
ATOM 960 O O . ARG A 1 126 ? -10.035 5.750 13.903 1.00 93.06 126 ARG A O 1
ATOM 967 N N . LEU A 1 127 ? -10.855 5.624 11.819 1.00 93.38 127 LEU A N 1
ATOM 968 C CA . LEU A 1 127 ? -12.167 5.100 12.200 1.00 93.38 127 LEU A CA 1
ATOM 969 C C . LEU A 1 127 ? -12.089 3.653 12.716 1.00 93.38 127 LEU A C 1
ATOM 971 O O . LEU A 1 127 ? -12.820 3.294 13.639 1.00 93.38 127 LEU A O 1
ATOM 975 N N . CYS A 1 128 ? -11.193 2.837 12.156 1.00 93.44 128 CYS A N 1
ATOM 976 C CA . CYS A 1 128 ? -10.990 1.444 12.557 1.00 93.44 128 CYS A CA 1
ATOM 977 C C . CYS A 1 128 ? -10.221 1.280 13.873 1.00 93.44 128 CYS A C 1
ATOM 979 O O . CYS A 1 128 ? -10.375 0.244 14.506 1.00 93.44 128 CYS A O 1
ATOM 981 N N . GLN A 1 129 ? -9.415 2.262 14.299 1.00 91.44 129 GLN A N 1
ATOM 982 C CA . GLN A 1 129 ? -8.492 2.134 15.440 1.00 91.44 129 GLN A CA 1
ATOM 983 C C . GLN A 1 129 ? -9.165 1.610 16.721 1.00 91.44 129 GLN A C 1
ATOM 985 O O . GLN A 1 129 ? -8.558 0.857 17.479 1.00 91.44 129 GLN A O 1
ATOM 990 N N . ASN A 1 130 ? -10.427 1.981 16.945 1.00 88.75 130 ASN A N 1
ATOM 991 C CA . ASN A 1 130 ? -11.191 1.595 18.132 1.00 88.75 130 ASN A CA 1
ATOM 992 C C . ASN A 1 130 ? -12.030 0.316 17.949 1.00 88.75 130 ASN A C 1
ATOM 994 O O . ASN A 1 130 ? -12.696 -0.110 18.892 1.00 88.75 130 ASN A O 1
ATOM 998 N N . ASP A 1 131 ? -12.029 -0.292 16.759 1.00 92.44 131 ASP A N 1
ATOM 999 C CA . ASP A 1 131 ? -12.767 -1.519 16.457 1.00 92.44 131 ASP A CA 1
ATOM 1000 C C . ASP A 1 131 ? -11.801 -2.719 16.369 1.00 92.44 131 ASP A C 1
ATOM 1002 O O . ASP A 1 131 ? -11.217 -2.988 15.312 1.00 92.44 131 ASP A O 1
ATOM 1006 N N . PRO A 1 132 ? -11.628 -3.489 17.462 1.00 90.44 132 PRO A N 1
ATOM 1007 C CA . PRO A 1 132 ? -10.655 -4.576 17.505 1.00 90.44 132 PRO A CA 1
ATOM 1008 C C . PRO A 1 132 ? -10.972 -5.695 16.508 1.00 90.44 132 PRO A C 1
ATOM 1010 O O . PRO A 1 132 ? -10.062 -6.409 16.089 1.00 90.44 132 PRO A O 1
ATOM 1013 N N . ARG A 1 133 ? -12.240 -5.852 16.097 1.00 91.88 133 ARG A N 1
ATOM 1014 C CA . ARG A 1 133 ? -12.624 -6.874 15.114 1.00 91.88 133 ARG A CA 1
ATOM 1015 C C . ARG A 1 133 ? -12.116 -6.507 13.729 1.00 91.88 133 ARG A C 1
ATOM 1017 O O . ARG A 1 133 ? -11.552 -7.361 13.051 1.00 91.88 133 ARG A O 1
ATOM 1024 N N . ILE A 1 134 ? -12.272 -5.244 13.331 1.00 92.25 134 ILE A N 1
ATOM 1025 C CA . ILE A 1 134 ? -11.776 -4.769 12.036 1.00 92.25 134 ILE A CA 1
ATOM 1026 C C . ILE A 1 134 ? -10.245 -4.759 12.024 1.00 92.25 134 ILE A C 1
ATOM 1028 O O . ILE A 1 134 ? -9.644 -5.194 11.044 1.00 92.25 134 ILE A O 1
ATOM 1032 N N . CYS A 1 135 ? -9.600 -4.336 13.115 1.00 91.31 135 CYS A N 1
ATOM 1033 C CA . CYS A 1 135 ? -8.141 -4.394 13.233 1.00 91.31 135 CYS A CA 1
ATOM 1034 C C . CYS A 1 135 ? -7.606 -5.830 13.104 1.00 91.31 135 CYS A C 1
ATOM 1036 O O . CYS A 1 135 ? -6.617 -6.053 12.399 1.00 91.31 135 CYS A O 1
ATOM 1038 N N . ALA A 1 136 ? -8.268 -6.807 13.735 1.00 90.81 136 ALA A N 1
ATOM 1039 C CA . ALA A 1 136 ? -7.919 -8.220 13.604 1.00 90.81 136 ALA A CA 1
ATOM 1040 C C . ALA A 1 136 ? -8.114 -8.724 12.166 1.00 90.81 136 ALA A C 1
ATOM 1042 O O . ALA A 1 136 ? -7.200 -9.333 11.619 1.00 90.81 136 ALA A O 1
ATOM 1043 N N . LEU A 1 137 ? -9.241 -8.393 11.528 1.00 90.69 137 LEU A N 1
ATOM 1044 C CA . LEU A 1 137 ? -9.523 -8.741 10.132 1.00 90.69 137 LEU A CA 1
ATOM 1045 C C . LEU A 1 137 ? -8.466 -8.175 9.173 1.00 90.69 137 LEU A C 1
ATOM 1047 O O . LEU A 1 137 ? -7.920 -8.896 8.344 1.00 90.69 137 LEU A O 1
ATOM 1051 N N . LEU A 1 138 ? -8.152 -6.882 9.281 1.00 91.50 138 LEU A N 1
ATOM 1052 C CA . LEU A 1 138 ? -7.155 -6.228 8.430 1.00 91.50 138 LEU A CA 1
ATOM 1053 C C . LEU A 1 138 ? -5.749 -6.791 8.667 1.00 91.50 138 LEU A C 1
ATOM 1055 O O . LEU A 1 138 ? -4.986 -6.976 7.715 1.00 91.50 138 LEU A O 1
ATOM 1059 N N . THR A 1 139 ? -5.429 -7.124 9.920 1.00 90.06 139 THR A N 1
ATOM 1060 C CA . THR A 1 139 ? -4.198 -7.842 10.267 1.00 90.06 139 THR A CA 1
ATOM 1061 C C . THR A 1 139 ? -4.164 -9.225 9.628 1.00 90.06 139 THR A C 1
ATOM 1063 O O . THR A 1 139 ? -3.148 -9.578 9.049 1.00 90.06 139 THR A O 1
ATOM 1066 N N . GLU A 1 140 ? -5.248 -9.995 9.685 1.00 88.81 140 GLU A N 1
ATOM 1067 C CA . GLU A 1 140 ? -5.325 -11.341 9.105 1.00 88.81 140 GLU A CA 1
ATOM 1068 C C . GLU A 1 140 ? -5.211 -11.313 7.574 1.00 88.81 140 GLU A C 1
ATOM 1070 O O . GLU A 1 140 ? -4.484 -12.111 6.983 1.00 88.81 140 GLU A O 1
ATOM 1075 N N . ILE A 1 141 ? -5.867 -10.344 6.929 1.00 88.25 141 ILE A N 1
ATOM 1076 C CA . ILE A 1 141 ? -5.816 -10.143 5.475 1.00 88.25 141 ILE A CA 1
ATOM 1077 C C . ILE A 1 141 ? -4.405 -9.777 5.006 1.00 88.25 141 ILE A C 1
ATOM 1079 O O . ILE A 1 141 ? -3.970 -10.209 3.933 1.00 88.25 141 ILE A O 1
ATOM 1083 N N . THR A 1 142 ? -3.708 -8.924 5.759 1.00 89.75 142 THR A N 1
ATOM 1084 C CA . THR A 1 142 ? -2.425 -8.364 5.315 1.00 89.75 142 THR A CA 1
ATOM 1085 C C . THR A 1 142 ? -1.194 -9.057 5.897 1.00 89.75 142 THR A C 1
ATOM 1087 O O . THR A 1 142 ? -0.106 -8.919 5.335 1.00 89.75 142 THR A O 1
ATOM 1090 N N . ASP A 1 143 ? -1.351 -9.782 7.006 1.00 90.50 143 ASP A N 1
ATOM 1091 C CA . ASP A 1 143 ? -0.280 -10.312 7.865 1.00 90.50 143 ASP A CA 1
ATOM 1092 C C . ASP A 1 143 ? 0.795 -9.252 8.170 1.00 90.50 143 ASP A C 1
ATOM 1094 O O . ASP A 1 143 ? 1.997 -9.523 8.177 1.00 90.50 143 ASP A O 1
ATOM 1098 N N . MET A 1 144 ? 0.372 -7.987 8.301 1.00 91.88 144 MET A N 1
ATOM 1099 C CA . MET A 1 144 ? 1.296 -6.863 8.374 1.00 91.88 144 MET A CA 1
ATOM 1100 C C . MET A 1 144 ? 1.822 -6.656 9.795 1.00 91.88 144 MET A C 1
ATOM 1102 O O . MET A 1 144 ? 1.060 -6.364 10.722 1.00 91.88 144 MET A O 1
ATOM 1106 N N . HIS A 1 145 ? 3.147 -6.684 9.922 1.00 91.12 145 HIS A N 1
ATOM 1107 C CA . HIS A 1 145 ? 3.909 -6.328 11.114 1.00 91.12 145 HIS A CA 1
ATOM 1108 C C . HIS A 1 145 ? 4.880 -5.198 10.793 1.00 91.12 145 HIS A C 1
ATOM 1110 O O . HIS A 1 145 ? 5.751 -5.336 9.934 1.00 91.12 145 HIS A O 1
ATOM 1116 N N . LEU A 1 146 ? 4.746 -4.085 11.505 1.00 91.75 146 LEU A N 1
ATOM 1117 C CA . LEU A 1 146 ? 5.569 -2.900 11.319 1.00 91.75 146 LEU A CA 1
ATOM 1118 C C . LEU A 1 146 ? 6.410 -2.656 12.569 1.00 91.75 146 LEU A C 1
ATOM 1120 O O . LEU A 1 146 ? 5.883 -2.492 13.665 1.00 91.75 146 LEU A O 1
ATOM 1124 N N . HIS A 1 147 ? 7.718 -2.551 12.377 1.00 91.00 147 HIS A N 1
ATOM 1125 C CA . HIS A 1 147 ? 8.637 -1.985 13.347 1.00 91.00 147 HIS A CA 1
ATOM 1126 C C . HIS A 1 147 ? 9.221 -0.705 12.770 1.00 91.00 147 HIS A C 1
ATOM 1128 O O . HIS A 1 147 ? 9.799 -0.686 11.682 1.00 91.00 147 HIS A O 1
ATOM 1134 N N . LEU A 1 148 ? 9.078 0.380 13.515 1.00 89.56 148 LEU A N 1
ATOM 1135 C CA . LEU A 1 148 ? 9.520 1.698 13.099 1.00 89.56 148 LEU A CA 1
ATOM 1136 C C . LEU A 1 148 ? 10.342 2.295 14.232 1.00 89.56 148 LEU A C 1
ATOM 1138 O O . LEU A 1 148 ? 9.948 2.284 15.395 1.00 89.56 148 LEU A O 1
ATOM 1142 N N . THR A 1 149 ? 11.536 2.771 13.899 1.00 89.00 149 THR A N 1
ATOM 1143 C CA . THR A 1 149 ? 12.456 3.365 14.869 1.00 89.00 149 THR A CA 1
ATOM 1144 C C . THR A 1 149 ? 12.951 4.696 14.345 1.00 89.00 149 THR A C 1
ATOM 1146 O O . THR A 1 149 ? 13.559 4.776 13.274 1.00 89.00 149 THR A O 1
ATOM 1149 N N . ARG A 1 150 ? 12.734 5.756 15.120 1.00 88.06 150 ARG A N 1
ATOM 1150 C CA . ARG A 1 150 ? 13.256 7.083 14.805 1.00 88.06 150 ARG A CA 1
ATOM 1151 C C . ARG A 1 150 ? 14.780 7.100 14.952 1.00 88.06 150 ARG A C 1
ATOM 1153 O O . ARG A 1 150 ? 15.315 6.717 15.989 1.00 88.06 150 ARG A O 1
ATOM 1160 N N . LYS A 1 151 ? 15.487 7.539 13.907 1.00 81.69 151 LYS A N 1
ATOM 1161 C CA . LYS A 1 151 ? 16.956 7.701 13.911 1.00 81.69 151 LYS A CA 1
ATOM 1162 C C . LYS A 1 151 ? 17.381 9.162 14.007 1.00 81.69 151 LYS A C 1
ATOM 1164 O O . LYS A 1 151 ? 18.398 9.454 14.622 1.00 81.69 151 LYS A O 1
ATOM 1169 N N . ALA A 1 152 ? 16.615 10.057 13.390 1.00 81.25 152 ALA A N 1
ATOM 1170 C CA . ALA A 1 152 ? 16.845 11.500 13.364 1.00 81.25 152 ALA A CA 1
ATOM 1171 C C . ALA A 1 152 ? 15.484 12.228 13.433 1.00 81.25 152 ALA A C 1
ATOM 1173 O O . ALA A 1 152 ? 14.461 11.545 13.367 1.00 81.25 152 ALA A O 1
ATOM 1174 N N . PRO A 1 153 ? 15.437 13.572 13.555 1.00 78.50 153 PRO A N 1
ATOM 1175 C CA . PRO A 1 153 ? 14.188 14.320 13.736 1.00 78.50 153 PRO A CA 1
ATOM 1176 C C . PRO A 1 153 ? 13.083 13.953 12.737 1.00 78.50 153 PRO A C 1
ATOM 1178 O O . PRO A 1 153 ? 11.946 13.761 13.153 1.00 78.50 153 PRO A O 1
ATOM 1181 N N . ASP A 1 154 ? 13.440 13.761 11.464 1.00 76.56 154 ASP A N 1
ATOM 1182 C CA . ASP A 1 154 ? 12.482 13.463 10.389 1.00 76.56 154 ASP A CA 1
ATOM 1183 C C . ASP A 1 154 ? 12.803 12.161 9.641 1.00 76.56 154 ASP A C 1
ATOM 1185 O O . ASP A 1 154 ? 12.235 11.896 8.581 1.00 76.56 154 ASP A O 1
ATOM 1189 N N . THR A 1 155 ? 13.708 11.340 10.188 1.00 81.06 155 THR A N 1
ATOM 1190 C CA . THR A 1 155 ? 14.182 10.102 9.554 1.00 81.06 155 THR A CA 1
ATOM 1191 C C . THR A 1 155 ? 13.851 8.892 10.411 1.00 81.06 155 THR A C 1
ATOM 1193 O O . THR A 1 155 ? 14.288 8.774 11.563 1.00 81.06 155 THR A O 1
ATOM 1196 N N . TYR A 1 156 ? 13.172 7.936 9.791 1.00 83.56 156 TYR A N 1
ATOM 1197 C CA . TYR A 1 156 ? 12.741 6.688 10.397 1.00 83.56 156 TYR A CA 1
ATOM 1198 C C . TYR A 1 156 ? 13.406 5.504 9.700 1.00 83.56 156 TYR A C 1
ATOM 1200 O O . TYR A 1 156 ? 13.556 5.483 8.479 1.00 83.56 156 TYR A O 1
ATOM 1208 N N . SER A 1 157 ? 13.836 4.519 10.482 1.00 84.75 157 SER A N 1
ATOM 1209 C CA . SER A 1 157 ? 14.180 3.189 9.980 1.00 84.75 157 SER A CA 1
ATOM 1210 C C . SER A 1 157 ? 12.956 2.302 10.106 1.00 84.75 157 SER A C 1
ATOM 1212 O O . SER A 1 157 ? 12.381 2.202 11.189 1.00 84.75 157 SER A O 1
ATOM 1214 N N . LEU A 1 158 ? 12.579 1.681 8.996 1.00 84.94 158 LEU A N 1
ATOM 1215 C CA . LEU A 1 158 ? 11.435 0.798 8.896 1.00 84.94 158 LEU A CA 1
ATOM 1216 C C . LEU A 1 158 ? 11.907 -0.647 8.733 1.00 84.94 158 LEU A C 1
ATOM 1218 O O . LEU A 1 158 ? 12.842 -0.926 7.973 1.00 84.94 158 LEU A O 1
ATOM 1222 N N . LEU A 1 159 ? 11.224 -1.555 9.413 1.00 87.38 159 LEU A N 1
ATOM 1223 C CA . LEU A 1 159 ? 11.230 -2.982 9.141 1.00 87.38 159 LEU A CA 1
ATOM 1224 C C . LEU A 1 159 ? 9.769 -3.426 9.062 1.00 87.38 159 LEU A C 1
ATOM 1226 O O . LEU A 1 159 ? 9.039 -3.341 10.044 1.00 87.38 159 LEU A O 1
ATOM 1230 N N . LEU A 1 160 ? 9.339 -3.854 7.884 1.00 87.75 160 LEU A N 1
ATOM 1231 C CA . LEU A 1 160 ? 7.959 -4.217 7.598 1.00 87.75 160 LEU A CA 1
ATOM 1232 C C . LEU A 1 160 ? 7.917 -5.650 7.083 1.00 87.75 160 LEU A C 1
ATOM 1234 O O . LEU A 1 160 ? 8.523 -5.947 6.058 1.00 87.75 160 LEU A O 1
ATOM 1238 N N . SER A 1 161 ? 7.181 -6.514 7.768 1.00 89.50 161 SER A N 1
ATOM 1239 C CA . SER A 1 161 ? 6.813 -7.838 7.272 1.00 89.50 161 SER A CA 1
ATOM 1240 C C . SER A 1 161 ? 5.358 -7.813 6.837 1.00 89.50 161 SER A C 1
ATOM 1242 O O . SER A 1 161 ? 4.536 -7.284 7.578 1.00 89.50 161 SER A O 1
ATOM 1244 N N . PHE A 1 162 ? 5.021 -8.366 5.675 1.00 86.31 162 PHE A N 1
ATOM 1245 C CA . PHE A 1 162 ? 3.623 -8.548 5.278 1.00 86.31 162 PHE A CA 1
ATOM 1246 C C . PHE A 1 162 ? 3.465 -9.579 4.159 1.00 86.31 162 PHE A C 1
ATOM 1248 O O . PHE A 1 162 ? 4.340 -9.741 3.306 1.00 86.31 162 PHE A O 1
ATOM 1255 N N . SER A 1 163 ? 2.315 -10.250 4.129 1.00 82.19 163 SER A N 1
ATOM 1256 C CA . SER A 1 163 ? 1.900 -11.145 3.036 1.00 82.19 163 SER A CA 1
ATOM 1257 C C . SER A 1 163 ? 0.612 -10.656 2.369 1.00 82.19 163 SER A C 1
ATOM 1259 O O . SER A 1 163 ? -0.214 -11.450 1.919 1.00 82.19 163 SER A O 1
ATOM 1261 N N . GLY A 1 164 ? 0.400 -9.340 2.390 1.00 71.81 164 GLY A N 1
ATOM 1262 C CA . GLY A 1 164 ? -0.919 -8.762 2.186 1.00 71.81 164 GLY A CA 1
ATOM 1263 C C . GLY A 1 164 ? -1.416 -8.731 0.752 1.00 71.81 164 GLY A C 1
ATOM 1264 O O . GLY A 1 164 ? -0.643 -8.681 -0.202 1.00 71.81 164 GLY A O 1
ATOM 1265 N N . GLY A 1 165 ? -2.741 -8.771 0.627 1.00 80.25 165 GLY A N 1
ATOM 1266 C CA . GLY A 1 165 ? -3.431 -8.771 -0.653 1.00 80.25 165 GLY A CA 1
ATOM 1267 C C . GLY A 1 165 ? -3.662 -7.379 -1.236 1.00 80.25 165 GLY A C 1
ATOM 1268 O O . GLY A 1 165 ? -4.066 -6.459 -0.526 1.00 80.25 165 GLY A O 1
ATOM 1269 N N . ILE A 1 166 ? -3.447 -7.248 -2.543 1.00 88.81 166 ILE A N 1
ATOM 1270 C CA . ILE A 1 166 ? -3.908 -6.125 -3.355 1.00 88.81 166 ILE A CA 1
ATOM 1271 C C . ILE A 1 166 ? -5.319 -6.410 -3.881 1.00 88.81 166 ILE A C 1
ATOM 1273 O O . ILE A 1 166 ? -5.675 -7.551 -4.187 1.00 88.81 166 ILE A O 1
ATOM 1277 N N . LEU A 1 167 ? -6.127 -5.362 -3.985 1.00 89.81 167 LEU A N 1
ATOM 1278 C CA . LEU A 1 167 ? -7.463 -5.406 -4.557 1.00 89.81 167 LEU A CA 1
ATOM 1279 C C . LEU A 1 167 ? -7.378 -5.499 -6.078 1.00 89.81 167 LEU A C 1
ATOM 1281 O O . LEU A 1 167 ? -6.740 -4.668 -6.728 1.00 89.81 167 LEU A O 1
ATOM 1285 N N . VAL A 1 168 ? -8.062 -6.497 -6.626 1.00 88.56 168 VAL A N 1
ATOM 1286 C CA . VAL A 1 168 ? -8.225 -6.717 -8.065 1.00 88.56 168 VAL A CA 1
ATOM 1287 C C . VAL A 1 168 ? -9.693 -6.999 -8.379 1.00 88.56 168 VAL A C 1
ATOM 1289 O O . VAL A 1 168 ? -10.473 -7.335 -7.488 1.00 88.56 168 VAL A O 1
ATOM 1292 N N . THR A 1 169 ? -10.112 -6.871 -9.639 1.00 85.81 169 THR A N 1
ATOM 1293 C CA . THR A 1 169 ? -11.523 -7.114 -10.021 1.00 85.81 169 THR A CA 1
ATOM 1294 C C . THR A 1 169 ? -12.028 -8.504 -9.642 1.00 85.81 169 THR A C 1
ATOM 1296 O O . THR A 1 169 ? -13.213 -8.703 -9.369 1.00 85.81 169 THR A O 1
ATOM 1299 N N . GLU A 1 170 ? -11.120 -9.473 -9.634 1.00 85.69 170 GLU A N 1
ATOM 1300 C CA . GLU A 1 170 ? -11.380 -10.875 -9.361 1.00 85.69 170 GLU A CA 1
ATOM 1301 C C . GLU A 1 170 ? -11.510 -11.154 -7.855 1.00 85.69 170 GLU A C 1
ATOM 1303 O O . GLU A 1 170 ? -12.101 -12.166 -7.473 1.00 85.69 170 GLU A O 1
ATOM 1308 N N . GLY A 1 171 ? -10.998 -10.259 -7.004 1.00 87.56 171 GLY A N 1
ATOM 1309 C CA . GLY A 1 171 ? -11.041 -10.362 -5.552 1.00 87.56 171 GLY A CA 1
ATOM 1310 C C . GLY A 1 171 ? -9.773 -9.827 -4.887 1.00 87.56 171 GLY A C 1
ATOM 1311 O O . GLY A 1 171 ? -9.344 -8.704 -5.147 1.00 87.56 171 GLY A O 1
ATOM 1312 N N . LEU A 1 172 ? -9.158 -10.642 -4.030 1.00 88.88 172 LEU A N 1
ATOM 1313 C CA . LEU A 1 172 ? -7.944 -10.276 -3.302 1.00 88.88 172 LEU A CA 1
ATOM 1314 C C . LEU A 1 172 ? -6.747 -11.100 -3.797 1.00 88.88 172 LEU A C 1
ATOM 1316 O O . LEU A 1 172 ? -6.759 -12.331 -3.718 1.00 88.88 172 LEU A O 1
ATOM 1320 N N . ALA A 1 173 ? -5.708 -10.429 -4.295 1.00 88.88 173 ALA A N 1
ATOM 1321 C CA . ALA A 1 173 ? -4.485 -11.060 -4.786 1.00 88.88 173 ALA A CA 1
ATOM 1322 C C . ALA A 1 173 ? -3.316 -10.803 -3.827 1.00 88.88 173 ALA A C 1
ATOM 1324 O O . ALA A 1 173 ? -2.882 -9.670 -3.685 1.00 88.88 173 ALA A O 1
ATOM 1325 N N . SER A 1 174 ? -2.776 -11.830 -3.177 1.00 88.56 174 SER A N 1
ATOM 1326 C CA . SER A 1 174 ? -1.637 -11.712 -2.253 1.00 88.56 174 SER A CA 1
ATOM 1327 C C . SER A 1 174 ? -0.380 -12.373 -2.810 1.00 88.56 174 SER A C 1
ATOM 1329 O O . SER A 1 174 ? -0.484 -13.290 -3.619 1.00 88.56 174 SER A O 1
ATOM 1331 N N . PRO A 1 175 ? 0.828 -11.960 -2.409 1.00 83.75 175 PRO A N 1
ATOM 1332 C CA . PRO A 1 175 ? 2.032 -12.704 -2.750 1.00 83.75 175 PRO A CA 1
ATOM 1333 C C . PRO A 1 175 ? 1.991 -14.104 -2.117 1.00 83.75 175 PRO A C 1
ATOM 1335 O O . PRO A 1 175 ? 1.434 -14.317 -1.037 1.00 83.75 175 PRO A O 1
ATOM 1338 N N . ALA A 1 176 ? 2.570 -15.099 -2.790 1.00 74.81 176 ALA A N 1
ATOM 1339 C CA . ALA A 1 176 ? 2.643 -16.460 -2.248 1.00 74.81 176 ALA A CA 1
ATOM 1340 C C . ALA A 1 176 ? 3.617 -16.575 -1.060 1.00 74.81 176 ALA A C 1
ATOM 1342 O O . ALA A 1 176 ? 3.561 -17.529 -0.277 1.00 74.81 176 ALA A O 1
ATOM 1343 N N . THR A 1 177 ? 4.497 -15.595 -0.944 1.00 72.44 177 THR A N 1
ATOM 1344 C CA . THR A 1 177 ? 5.627 -15.497 -0.033 1.00 72.44 177 THR A CA 1
ATOM 1345 C C . THR A 1 177 ? 5.414 -14.330 0.921 1.00 72.44 177 THR A C 1
ATOM 1347 O O . THR A 1 177 ? 4.796 -13.326 0.570 1.00 72.44 177 THR A O 1
ATOM 1350 N N . SER A 1 178 ? 5.886 -14.483 2.159 1.00 78.38 178 SER A N 1
ATOM 1351 C CA . SER A 1 178 ? 5.868 -13.371 3.110 1.00 78.38 178 SER A CA 1
ATOM 1352 C C . SER A 1 178 ? 7.061 -12.476 2.802 1.00 78.38 178 SER A C 1
ATOM 1354 O O . SER A 1 178 ? 8.183 -12.964 2.631 1.00 78.38 178 SER A O 1
ATOM 1356 N N . MET A 1 179 ? 6.809 -11.178 2.678 1.00 80.44 179 MET A N 1
ATOM 1357 C CA . MET A 1 179 ? 7.833 -10.203 2.333 1.00 80.44 179 MET A CA 1
ATOM 1358 C C . MET A 1 179 ? 8.360 -9.537 3.586 1.00 80.44 179 MET A C 1
ATOM 1360 O O . MET A 1 179 ? 7.573 -9.132 4.438 1.00 80.44 179 MET A O 1
ATOM 1364 N N . LEU A 1 180 ? 9.677 -9.347 3.645 1.00 82.25 180 LEU A N 1
ATOM 1365 C CA . LEU A 1 180 ? 10.333 -8.536 4.662 1.00 82.25 180 LEU A CA 1
ATOM 1366 C C . LEU A 1 180 ? 11.064 -7.369 3.991 1.00 82.25 180 LEU A C 1
ATOM 1368 O O . LEU A 1 180 ? 12.005 -7.553 3.219 1.00 82.25 180 LEU A O 1
ATOM 1372 N N . LEU A 1 181 ? 10.646 -6.148 4.300 1.00 81.94 181 LEU A N 1
ATOM 1373 C CA . LEU A 1 181 ? 11.220 -4.917 3.772 1.00 81.94 181 LEU A CA 1
ATOM 1374 C C . LEU A 1 181 ? 11.942 -4.162 4.868 1.00 81.94 181 L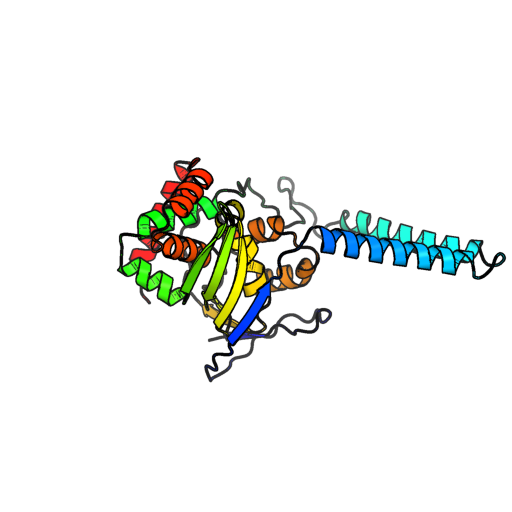EU A C 1
ATOM 1376 O O . LEU A 1 181 ? 11.393 -3.947 5.945 1.00 81.94 181 LEU A O 1
ATOM 1380 N N . SER A 1 182 ? 13.149 -3.690 4.565 1.00 81.06 182 SER A N 1
ATOM 1381 C CA . SER A 1 182 ? 13.833 -2.728 5.420 1.00 81.06 182 SER A CA 1
ATOM 1382 C C . SER A 1 182 ? 14.382 -1.568 4.609 1.00 81.06 182 SER A C 1
ATOM 1384 O O . SER A 1 182 ? 15.090 -1.756 3.615 1.00 81.06 182 SER A O 1
ATOM 1386 N N . PHE A 1 183 ? 14.039 -0.356 5.037 1.00 79.12 183 PHE A N 1
ATOM 1387 C CA . PHE A 1 183 ? 14.494 0.878 4.412 1.00 79.12 183 PHE A CA 1
ATOM 1388 C C . PHE A 1 183 ? 14.440 2.048 5.394 1.00 79.12 183 PHE A C 1
ATOM 1390 O O . PHE A 1 183 ? 13.812 1.987 6.451 1.00 79.12 183 PHE A O 1
ATOM 1397 N N . GLN A 1 184 ? 15.122 3.132 5.038 1.00 79.94 184 GLN A N 1
ATOM 1398 C CA . GLN A 1 184 ? 15.008 4.408 5.735 1.00 79.94 184 GLN A CA 1
ATOM 1399 C C . GLN A 1 184 ? 14.071 5.328 4.963 1.00 79.94 184 GLN A C 1
ATOM 1401 O O . GLN A 1 184 ? 14.121 5.369 3.734 1.00 79.94 184 GLN A O 1
ATOM 1406 N N . SER A 1 185 ? 13.230 6.061 5.683 1.00 80.19 185 SER A N 1
ATOM 1407 C CA . SER A 1 185 ? 12.209 6.922 5.097 1.00 80.19 185 SER A CA 1
ATOM 1408 C C . SER A 1 185 ? 12.065 8.220 5.875 1.00 80.19 185 SER A C 1
ATOM 1410 O O . SER A 1 185 ? 12.307 8.269 7.083 1.00 80.19 185 SER A O 1
ATOM 1412 N N . THR A 1 186 ? 11.643 9.268 5.174 1.00 81.50 186 THR A N 1
ATOM 1413 C CA . THR A 1 186 ? 11.194 10.514 5.795 1.00 81.50 186 THR A CA 1
ATOM 1414 C C . THR A 1 186 ? 9.729 10.412 6.196 1.00 81.50 186 THR A C 1
ATOM 1416 O O . THR A 1 186 ? 8.981 9.621 5.618 1.00 81.50 186 THR A O 1
ATOM 1419 N N . LEU A 1 187 ? 9.301 11.256 7.134 1.00 81.81 187 LEU A N 1
ATOM 1420 C CA . LEU A 1 187 ? 7.893 11.400 7.519 1.00 81.81 187 LEU A CA 1
ATOM 1421 C C . LEU A 1 187 ? 6.972 11.636 6.306 1.00 81.81 187 LEU A C 1
ATOM 1423 O O . LEU A 1 187 ? 5.961 10.958 6.152 1.00 81.81 187 LEU A O 1
ATOM 1427 N N . SER A 1 188 ? 7.371 12.531 5.396 1.00 78.00 188 SER A N 1
ATOM 1428 C CA . SER A 1 188 ? 6.618 12.835 4.171 1.00 78.00 188 SER A CA 1
ATOM 1429 C C . SER A 1 188 ? 6.422 11.619 3.263 1.00 78.00 188 SER A C 1
ATOM 1431 O O . SER A 1 188 ? 5.365 11.453 2.666 1.00 78.00 188 SER A O 1
ATOM 1433 N N . SER A 1 189 ? 7.420 10.737 3.189 1.00 78.00 189 SER A N 1
ATOM 1434 C CA . SER A 1 189 ? 7.339 9.511 2.392 1.00 78.00 189 SER A CA 1
ATOM 1435 C C . SER A 1 189 ? 6.488 8.438 3.087 1.00 78.00 189 SER A C 1
ATOM 1437 O O . SER A 1 189 ? 5.832 7.647 2.416 1.00 78.00 189 SER A O 1
ATOM 1439 N N . LEU A 1 190 ? 6.440 8.433 4.428 1.00 83.12 190 LEU A N 1
ATOM 1440 C CA . LEU A 1 190 ? 5.570 7.539 5.205 1.00 83.12 190 LEU A CA 1
ATOM 1441 C C . LEU A 1 190 ? 4.085 7.909 5.094 1.00 83.12 190 LEU A C 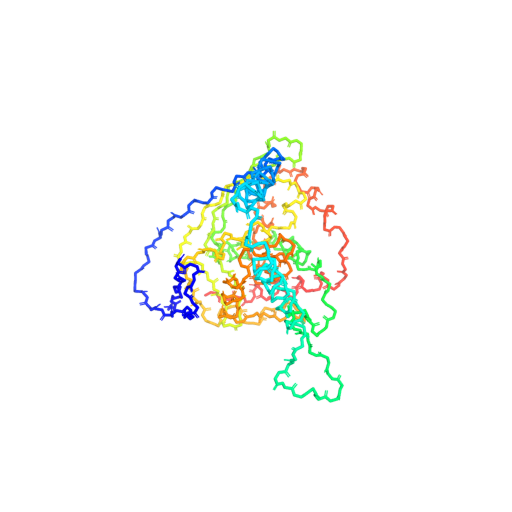1
ATOM 1443 O O . LEU A 1 190 ? 3.240 7.038 5.271 1.00 83.12 190 LEU A O 1
ATOM 1447 N N . ALA A 1 191 ? 3.756 9.158 4.755 1.00 84.75 191 ALA A N 1
ATOM 1448 C CA . ALA A 1 191 ? 2.386 9.554 4.428 1.00 84.75 191 ALA A CA 1
ATOM 1449 C C . ALA A 1 191 ? 1.893 8.959 3.087 1.00 84.75 191 ALA A C 1
ATOM 1451 O O . ALA A 1 191 ? 0.691 8.870 2.850 1.00 84.75 191 ALA A O 1
ATOM 1452 N N . ALA A 1 192 ? 2.806 8.495 2.225 1.00 83.94 192 ALA A N 1
ATOM 1453 C CA . ALA A 1 192 ? 2.517 7.916 0.910 1.00 83.94 192 ALA A CA 1
ATOM 1454 C C . ALA A 1 192 ? 3.129 6.503 0.750 1.00 83.94 192 ALA A C 1
ATOM 1456 O O . ALA A 1 192 ? 3.973 6.275 -0.127 1.00 83.94 192 ALA A O 1
ATOM 1457 N N . PRO A 1 193 ? 2.711 5.521 1.578 1.00 82.06 193 PRO A N 1
ATOM 1458 C CA . PRO A 1 193 ? 3.375 4.221 1.671 1.00 82.06 193 PRO A CA 1
ATOM 1459 C C . PRO A 1 193 ? 3.284 3.385 0.388 1.00 82.06 193 PRO A C 1
ATOM 1461 O O . PRO A 1 193 ? 4.165 2.572 0.136 1.00 82.06 193 PRO A O 1
ATOM 1464 N N . THR A 1 194 ? 2.282 3.593 -0.471 1.00 84.69 194 THR A N 1
ATOM 1465 C CA . THR A 1 194 ? 2.122 2.830 -1.726 1.00 84.69 194 THR A CA 1
ATOM 1466 C C . THR A 1 194 ? 3.349 2.911 -2.621 1.00 84.69 194 THR A C 1
ATOM 1468 O O . THR A 1 194 ? 3.769 1.891 -3.161 1.00 84.69 194 THR A O 1
ATOM 1471 N N . SER A 1 195 ? 3.964 4.085 -2.749 1.00 75.88 195 SER A N 1
ATOM 1472 C CA . SER A 1 195 ? 5.187 4.244 -3.540 1.00 75.88 195 SER A CA 1
ATOM 1473 C C . SER A 1 195 ? 6.337 3.345 -3.046 1.00 75.88 195 SER A C 1
ATOM 1475 O O . SER A 1 195 ? 7.100 2.802 -3.848 1.00 75.88 195 SER A O 1
ATOM 1477 N N . LEU A 1 196 ? 6.421 3.131 -1.729 1.00 76.06 196 LEU A N 1
ATOM 1478 C CA . LEU A 1 196 ? 7.429 2.300 -1.068 1.00 76.06 196 LEU A CA 1
ATOM 1479 C C . LEU A 1 196 ? 7.082 0.809 -1.161 1.00 76.06 196 LEU A C 1
ATOM 1481 O O . LEU A 1 196 ? 7.941 -0.017 -1.471 1.00 76.06 196 LEU A O 1
ATOM 1485 N N . LEU A 1 197 ? 5.818 0.469 -0.909 1.00 82.81 197 LEU A N 1
ATOM 1486 C CA . LEU A 1 197 ? 5.343 -0.911 -0.823 1.00 82.81 197 LEU A CA 1
ATOM 1487 C C . LEU A 1 197 ? 5.097 -1.527 -2.198 1.00 82.81 197 LEU A C 1
ATOM 1489 O O . LEU A 1 197 ? 5.445 -2.683 -2.417 1.00 82.81 197 LEU A O 1
ATOM 1493 N N . GLY A 1 198 ? 4.573 -0.756 -3.151 1.00 82.56 198 GLY A N 1
ATOM 1494 C CA . GLY A 1 198 ? 4.197 -1.234 -4.480 1.00 82.56 198 GLY A CA 1
ATOM 1495 C C . GLY A 1 198 ? 5.342 -1.946 -5.192 1.00 82.56 198 GLY A C 1
ATOM 1496 O O . GLY A 1 198 ? 5.155 -3.050 -5.688 1.00 82.56 198 GLY A O 1
ATOM 1497 N N . ARG A 1 199 ? 6.563 -1.394 -5.155 1.00 78.25 199 ARG A N 1
ATOM 1498 C CA . ARG A 1 199 ? 7.722 -2.052 -5.790 1.00 78.25 199 ARG A CA 1
ATOM 1499 C C . ARG A 1 199 ? 8.041 -3.414 -5.193 1.00 78.25 199 ARG A C 1
ATOM 1501 O O . ARG A 1 199 ? 8.410 -4.327 -5.921 1.00 78.25 199 ARG A O 1
ATOM 1508 N N . ALA A 1 200 ? 7.945 -3.531 -3.877 1.00 77.56 200 ALA A N 1
ATOM 1509 C CA . ALA A 1 200 ? 8.243 -4.771 -3.184 1.00 77.56 200 ALA A CA 1
ATOM 1510 C C . ALA A 1 200 ? 7.217 -5.858 -3.506 1.00 77.56 200 ALA A C 1
ATOM 1512 O O . ALA A 1 200 ? 7.603 -6.957 -3.900 1.00 77.56 200 ALA A O 1
ATOM 1513 N N . ILE A 1 201 ? 5.927 -5.519 -3.407 1.00 83.44 201 ILE A N 1
ATOM 1514 C CA . ILE A 1 201 ? 4.835 -6.452 -3.701 1.00 83.44 201 ILE A CA 1
ATOM 1515 C C . ILE A 1 201 ? 4.903 -6.898 -5.163 1.00 83.44 201 ILE A C 1
ATOM 1517 O O . ILE A 1 201 ? 4.834 -8.085 -5.462 1.00 83.44 201 ILE A O 1
ATOM 1521 N N . MET A 1 202 ? 5.100 -5.957 -6.087 1.00 83.88 202 MET A N 1
ATOM 1522 C CA . MET A 1 202 ? 5.034 -6.247 -7.520 1.00 83.88 202 MET A CA 1
ATOM 1523 C C . MET A 1 202 ? 6.214 -7.042 -8.076 1.00 83.88 202 MET A C 1
ATOM 1525 O O . MET A 1 202 ? 6.126 -7.616 -9.164 1.00 83.88 202 MET A O 1
ATOM 1529 N N . ARG A 1 203 ? 7.311 -7.124 -7.324 1.00 79.25 203 ARG A N 1
ATOM 1530 C CA . ARG A 1 203 ? 8.460 -7.965 -7.673 1.00 79.25 203 ARG A CA 1
ATOM 1531 C C . ARG A 1 203 ? 8.300 -9.419 -7.267 1.00 79.25 203 ARG A C 1
ATOM 1533 O O . ARG A 1 203 ? 9.137 -10.230 -7.651 1.00 79.25 203 ARG A O 1
ATOM 1540 N N . GLN A 1 204 ? 7.238 -9.758 -6.542 1.00 76.81 204 GLN A N 1
ATOM 1541 C CA . GLN A 1 204 ? 7.040 -11.125 -6.096 1.00 76.81 204 GLN A CA 1
ATOM 1542 C C . G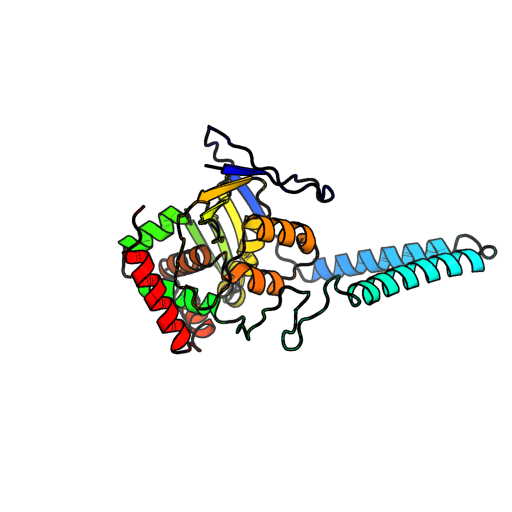LN A 1 204 ? 6.808 -12.058 -7.291 1.00 76.81 204 GLN A C 1
ATOM 1544 O O . GLN A 1 204 ? 5.978 -11.766 -8.162 1.00 76.81 204 GLN A O 1
ATOM 1549 N N . PRO A 1 205 ? 7.529 -13.193 -7.341 1.00 70.38 205 PRO A N 1
ATOM 1550 C CA . PRO A 1 205 ? 7.465 -14.108 -8.468 1.00 70.38 205 PRO A CA 1
ATOM 1551 C C . PRO A 1 205 ? 6.160 -14.896 -8.478 1.00 70.38 205 PRO A C 1
ATOM 1553 O O . PRO A 1 205 ? 5.813 -15.477 -9.496 1.00 70.38 205 PRO A O 1
ATOM 1556 N N . GLN A 1 206 ? 5.449 -14.969 -7.352 1.00 78.94 206 GLN A N 1
ATOM 1557 C CA . GLN A 1 206 ? 4.263 -15.796 -7.212 1.00 78.94 206 GLN A CA 1
ATOM 1558 C C . GLN A 1 206 ? 3.144 -15.052 -6.492 1.00 78.94 206 GLN A C 1
ATOM 1560 O O . GLN A 1 206 ? 3.365 -14.444 -5.446 1.00 78.94 206 GLN A O 1
ATOM 1565 N N . TRP A 1 207 ? 1.929 -15.176 -7.016 1.00 84.00 207 TRP A N 1
ATOM 1566 C CA . TRP A 1 207 ? 0.731 -14.514 -6.504 1.00 84.00 207 TRP A CA 1
ATOM 1567 C C . TRP A 1 207 ? -0.385 -15.505 -6.275 1.00 84.00 207 TRP A C 1
ATOM 1569 O O . TRP A 1 207 ? -0.601 -16.361 -7.112 1.00 84.00 207 TRP A O 1
ATOM 1579 N N . ARG A 1 2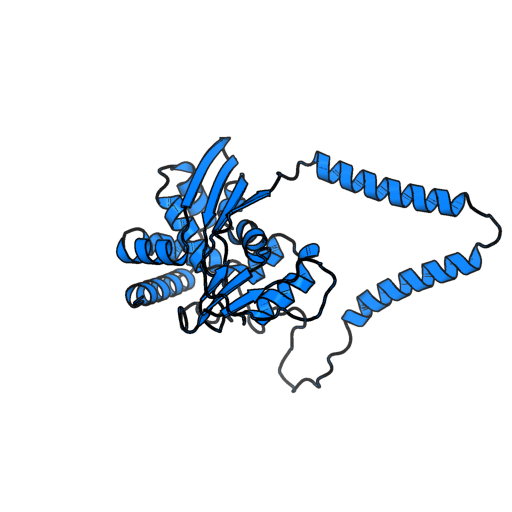08 ? -1.141 -15.365 -5.196 1.00 83.88 208 ARG A N 1
ATOM 1580 C CA . ARG A 1 208 ? -2.315 -16.155 -4.842 1.00 83.88 208 ARG A CA 1
ATOM 1581 C C . ARG A 1 208 ? -3.556 -15.303 -5.019 1.00 83.88 208 ARG A C 1
ATOM 1583 O O . ARG A 1 208 ? -3.660 -14.243 -4.417 1.00 83.88 208 ARG A O 1
ATOM 1590 N N . LEU A 1 209 ? -4.517 -15.800 -5.788 1.00 87.00 209 LEU A N 1
ATOM 1591 C CA . LEU A 1 209 ? -5.814 -15.147 -5.929 1.00 87.00 209 LEU A CA 1
ATOM 1592 C C . LEU A 1 209 ? -6.869 -15.827 -5.051 1.00 87.00 209 LEU A C 1
ATOM 1594 O O . LEU A 1 209 ? -7.138 -17.028 -5.190 1.00 87.00 209 LEU A O 1
ATOM 1598 N N . GLN A 1 210 ? -7.481 -15.038 -4.172 1.00 85.38 210 GLN A N 1
ATOM 1599 C CA . GLN A 1 210 ? -8.697 -15.376 -3.443 1.00 85.38 210 GLN A CA 1
ATOM 1600 C C . GLN A 1 210 ? -9.887 -14.739 -4.168 1.00 85.38 210 GLN A C 1
ATOM 1602 O O . GLN A 1 210 ? -10.198 -13.562 -3.993 1.00 85.38 210 GLN A O 1
ATOM 1607 N N . ALA A 1 211 ? -10.519 -15.522 -5.041 1.00 82.56 211 ALA A N 1
ATOM 1608 C CA . ALA A 1 211 ? -11.612 -15.041 -5.876 1.00 82.56 211 ALA A CA 1
ATOM 1609 C C . ALA A 1 211 ? -12.858 -14.695 -5.044 1.00 82.56 211 ALA A C 1
ATOM 1611 O O . ALA A 1 211 ? -13.209 -15.416 -4.111 1.00 82.56 211 ALA A O 1
ATOM 1612 N N . GLY A 1 212 ? -13.539 -13.605 -5.398 1.00 75.75 212 GLY A N 1
ATOM 1613 C CA . GLY A 1 212 ? -14.788 -13.161 -4.764 1.00 75.75 212 GLY A CA 1
ATOM 1614 C C . GLY A 1 212 ? -14.624 -12.494 -3.393 1.00 75.75 212 GLY A C 1
ATOM 1615 O O . GLY A 1 212 ? -15.493 -11.723 -2.989 1.00 75.75 212 GLY A O 1
ATOM 1616 N N . VAL A 1 213 ? -13.500 -12.722 -2.714 1.00 74.31 213 VAL A N 1
ATOM 1617 C CA . VAL A 1 213 ? -13.100 -12.008 -1.496 1.00 74.31 213 VAL A CA 1
ATOM 1618 C C . VAL A 1 213 ? -12.854 -10.541 -1.857 1.00 74.31 213 VAL A C 1
ATOM 1620 O O . VAL A 1 213 ? -12.223 -10.276 -2.872 1.00 74.31 213 VAL A O 1
ATOM 1623 N N . ALA A 1 214 ? -13.357 -9.588 -1.065 1.00 74.38 214 ALA A N 1
ATOM 1624 C CA . ALA A 1 214 ? -13.239 -8.139 -1.310 1.00 74.38 214 ALA A CA 1
ATOM 1625 C C . ALA A 1 214 ? -14.066 -7.561 -2.481 1.00 74.38 214 ALA A C 1
ATOM 1627 O O . ALA A 1 214 ? -13.976 -6.365 -2.772 1.00 74.38 214 ALA A O 1
ATOM 1628 N N . LYS A 1 215 ? -14.894 -8.368 -3.159 1.00 74.44 215 LYS A N 1
ATOM 1629 C CA . LYS A 1 215 ? -15.738 -7.865 -4.250 1.00 74.44 215 LYS A CA 1
ATOM 1630 C C . LYS A 1 215 ? -16.810 -6.921 -3.694 1.00 74.44 215 LYS A C 1
ATOM 1632 O O . LYS A 1 215 ? -17.643 -7.334 -2.895 1.00 74.44 215 LYS A O 1
ATOM 1637 N N . GLY A 1 216 ? -16.810 -5.671 -4.156 1.00 72.69 216 GLY A N 1
ATOM 1638 C CA . GLY A 1 216 ? -17.808 -4.670 -3.763 1.00 72.69 216 GLY A CA 1
ATOM 1639 C C . GLY A 1 216 ? -17.400 -3.744 -2.616 1.00 72.69 216 GLY A C 1
ATOM 1640 O O . GLY A 1 216 ? -18.279 -3.082 -2.072 1.00 72.69 216 GLY A O 1
ATOM 1641 N N . ILE A 1 217 ? -16.107 -3.657 -2.265 1.00 80.94 217 ILE A N 1
ATOM 1642 C CA . ILE A 1 217 ? -15.630 -2.585 -1.373 1.00 80.94 217 ILE A CA 1
ATOM 1643 C C . ILE A 1 217 ? -16.045 -1.227 -1.974 1.00 80.94 217 ILE A C 1
ATOM 1645 O O . ILE A 1 217 ? -15.718 -0.960 -3.136 1.00 80.94 217 ILE A O 1
ATOM 1649 N N . PRO A 1 218 ? -16.734 -0.358 -1.211 1.00 80.12 218 PRO A N 1
ATOM 1650 C CA . PRO A 1 218 ? -17.194 0.938 -1.693 1.00 80.12 218 PRO A CA 1
ATOM 1651 C C . PRO A 1 218 ? -16.029 1.935 -1.729 1.00 80.12 218 PRO A C 1
ATOM 1653 O O . PRO A 1 218 ? -15.873 2.775 -0.854 1.00 80.12 218 PRO A O 1
ATOM 1656 N N . LEU A 1 219 ? -15.190 1.846 -2.763 1.00 79.38 219 LEU A N 1
ATOM 1657 C CA . LEU A 1 219 ? -14.094 2.795 -3.012 1.00 79.38 219 LEU A CA 1
ATOM 1658 C C . LEU A 1 219 ? -14.558 4.039 -3.798 1.00 79.38 219 LEU A C 1
ATOM 1660 O O . LEU A 1 219 ? -13.743 4.749 -4.378 1.00 79.38 219 LEU A O 1
ATOM 1664 N N . GLY A 1 220 ? -15.868 4.297 -3.865 1.00 71.75 220 GLY A N 1
ATOM 1665 C CA . GLY A 1 220 ? -16.454 5.314 -4.743 1.00 71.75 220 GLY A CA 1
ATOM 1666 C C . GLY A 1 220 ? -16.385 4.936 -6.231 1.00 71.75 220 GLY A C 1
ATOM 1667 O O . GLY A 1 220 ? -16.392 3.758 -6.588 1.00 71.75 220 GLY A O 1
ATOM 1668 N N . ASN A 1 221 ? -16.310 5.937 -7.119 1.00 67.88 221 ASN A N 1
ATOM 1669 C CA . ASN A 1 221 ? -16.197 5.756 -8.578 1.00 67.88 221 ASN A CA 1
ATOM 1670 C C . ASN A 1 221 ? -14.761 5.402 -9.007 1.00 67.88 221 ASN A C 1
ATOM 1672 O O . ASN A 1 221 ? -14.169 6.059 -9.865 1.00 67.88 221 ASN A O 1
ATOM 1676 N N . VAL A 1 222 ? -14.177 4.388 -8.372 1.00 73.38 222 VAL A N 1
ATOM 1677 C CA . VAL A 1 222 ? -12.802 3.955 -8.618 1.00 73.38 222 VAL A CA 1
ATOM 1678 C C . VAL A 1 222 ? -12.809 2.649 -9.393 1.00 73.38 222 VAL A C 1
ATOM 1680 O O . VAL A 1 222 ? -13.430 1.665 -8.995 1.00 73.38 222 VAL A O 1
ATOM 1683 N N . TYR A 1 223 ? -12.076 2.635 -10.502 1.00 71.56 223 TYR A N 1
ATOM 1684 C CA . TYR A 1 223 ? -11.852 1.421 -11.267 1.00 71.56 223 TYR A CA 1
ATOM 1685 C C . TYR A 1 223 ? -10.734 0.598 -10.619 1.00 71.56 223 TYR A C 1
ATOM 1687 O O . TYR A 1 223 ? -9.583 1.032 -10.561 1.00 71.56 223 TYR A O 1
ATOM 1695 N N . VAL A 1 224 ? -11.078 -0.591 -10.130 1.00 77.69 224 VAL A N 1
ATOM 1696 C CA . VAL A 1 224 ? -10.102 -1.600 -9.706 1.00 77.69 224 VAL A CA 1
ATOM 1697 C C . VAL A 1 224 ? -9.716 -2.416 -10.939 1.00 77.69 224 VAL A C 1
ATOM 1699 O O . VAL A 1 224 ? -10.583 -2.784 -11.725 1.00 77.69 224 VAL A O 1
ATOM 1702 N N . PHE A 1 225 ? -8.424 -2.676 -11.135 1.00 81.81 225 PHE A N 1
ATOM 1703 C CA . PHE A 1 225 ? -7.917 -3.392 -12.308 1.00 81.81 225 PHE A CA 1
ATOM 1704 C C . PHE A 1 225 ? -7.988 -4.912 -12.140 1.00 81.81 225 PHE A C 1
ATOM 1706 O O . PHE A 1 225 ? -7.953 -5.431 -11.025 1.00 81.81 225 PHE A O 1
ATOM 1713 N N . ALA A 1 226 ? -8.060 -5.630 -13.261 1.00 84.88 226 ALA A N 1
ATOM 1714 C CA . ALA A 1 226 ? -7.881 -7.076 -13.272 1.00 84.88 226 ALA A CA 1
ATOM 1715 C C . ALA A 1 226 ? -6.430 -7.446 -12.951 1.00 84.88 226 ALA A C 1
ATOM 1717 O O . ALA A 1 226 ? -5.511 -6.715 -13.332 1.00 84.88 226 ALA A O 1
ATOM 1718 N N . MET A 1 227 ? -6.210 -8.590 -12.301 1.00 86.00 227 MET A N 1
ATOM 1719 C CA . MET A 1 227 ? -4.869 -9.014 -11.879 1.00 86.00 227 MET A CA 1
ATOM 1720 C C . MET A 1 227 ? -3.907 -9.116 -13.066 1.00 86.00 227 MET A C 1
ATOM 1722 O O . MET A 1 227 ? -2.765 -8.666 -12.982 1.00 86.00 227 MET A O 1
ATOM 1726 N N . GLN A 1 228 ? -4.383 -9.641 -14.199 1.00 80.94 228 GLN A N 1
ATOM 1727 C CA . GLN A 1 228 ? -3.579 -9.714 -15.419 1.00 80.94 228 GLN A CA 1
ATOM 1728 C C . GLN A 1 228 ? -3.156 -8.320 -15.895 1.00 80.94 228 GLN A C 1
ATOM 1730 O O . GLN A 1 228 ? -1.985 -8.095 -16.171 1.00 80.94 228 GLN A O 1
ATOM 1735 N N . SER A 1 229 ? -4.082 -7.356 -15.910 1.00 82.06 229 SER A N 1
ATOM 1736 C CA . SER A 1 229 ? -3.786 -5.978 -16.315 1.00 82.06 229 SER A CA 1
ATOM 1737 C C . SER A 1 229 ? -2.765 -5.313 -15.394 1.00 82.06 229 SER A C 1
ATOM 1739 O O . SER A 1 229 ? -1.909 -4.572 -15.870 1.00 82.06 229 SER A O 1
ATOM 1741 N N . VAL A 1 230 ? -2.832 -5.593 -14.089 1.00 84.62 230 VAL A N 1
ATOM 1742 C CA . VAL A 1 230 ? -1.863 -5.089 -13.110 1.00 84.62 230 VAL A CA 1
ATOM 1743 C C . VAL A 1 230 ? -0.461 -5.650 -13.376 1.00 84.62 230 VAL A C 1
ATOM 1745 O O . VAL A 1 230 ? 0.514 -4.895 -13.373 1.00 84.62 230 VAL A O 1
ATOM 1748 N N . LEU A 1 231 ? -0.348 -6.957 -13.631 1.00 84.00 231 LEU A N 1
ATOM 1749 C CA . LEU A 1 231 ? 0.930 -7.614 -13.925 1.00 84.00 231 LEU A CA 1
ATOM 1750 C C . LEU A 1 231 ? 1.512 -7.190 -15.276 1.00 84.00 231 LEU A C 1
ATOM 1752 O O . LEU A 1 231 ? 2.711 -6.911 -15.358 1.00 84.00 231 LEU A O 1
ATOM 1756 N N . ASP A 1 232 ? 0.681 -7.107 -16.315 1.00 79.81 232 ASP A N 1
ATOM 1757 C CA . ASP A 1 232 ? 1.095 -6.671 -17.651 1.00 79.81 232 ASP A CA 1
ATOM 1758 C C . ASP A 1 232 ? 1.613 -5.235 -17.596 1.00 79.81 232 ASP A C 1
ATOM 1760 O O . ASP A 1 232 ? 2.715 -4.940 -18.067 1.00 79.81 232 ASP A O 1
ATOM 1764 N N . TRP A 1 233 ? 0.852 -4.345 -16.950 1.00 82.31 233 TRP A N 1
ATOM 1765 C CA . TRP A 1 233 ? 1.270 -2.965 -16.747 1.00 82.31 233 TRP A CA 1
ATOM 1766 C C . TRP A 1 233 ? 2.590 -2.902 -15.980 1.00 82.31 233 TRP A C 1
ATOM 1768 O O . TRP A 1 233 ? 3.509 -2.222 -16.436 1.00 82.31 233 TRP A O 1
ATOM 1778 N N . TRP A 1 234 ? 2.729 -3.632 -14.866 1.00 83.56 234 TRP A N 1
ATOM 1779 C CA . TRP A 1 234 ? 3.969 -3.638 -14.085 1.00 83.56 234 TRP A CA 1
ATOM 1780 C C . TRP A 1 234 ? 5.158 -4.098 -14.926 1.00 83.56 234 TRP A C 1
ATOM 1782 O O . TRP A 1 234 ? 6.182 -3.427 -14.953 1.00 83.56 234 TRP A O 1
ATOM 1792 N N . THR A 1 235 ? 5.012 -5.200 -15.659 1.00 77.56 235 THR A N 1
ATOM 1793 C CA . THR A 1 235 ? 6.087 -5.770 -16.485 1.00 77.56 235 THR A CA 1
ATOM 1794 C C . THR A 1 235 ? 6.545 -4.791 -17.565 1.00 77.56 235 THR A C 1
ATOM 1796 O O . THR A 1 235 ? 7.740 -4.643 -17.803 1.00 77.56 235 THR A O 1
ATOM 1799 N N . LEU A 1 236 ? 5.610 -4.060 -18.179 1.00 74.75 236 LEU A N 1
ATOM 1800 C CA . LEU A 1 236 ? 5.918 -3.062 -19.209 1.00 74.75 236 LEU A CA 1
ATOM 1801 C C . LEU A 1 236 ? 6.486 -1.748 -18.652 1.00 74.75 236 LEU A C 1
ATOM 1803 O O . LEU A 1 236 ? 7.081 -0.966 -19.399 1.00 74.75 236 LEU A O 1
ATOM 1807 N N . SER A 1 237 ? 6.274 -1.474 -17.364 1.00 71.81 237 SER A N 1
ATOM 1808 C CA . SER A 1 237 ? 6.578 -0.181 -16.743 1.00 71.81 237 SER A CA 1
ATOM 1809 C C . SER A 1 237 ? 7.625 -0.243 -15.630 1.00 71.81 237 SER A C 1
ATOM 1811 O O . SER A 1 237 ? 8.043 0.814 -15.163 1.00 71.81 237 SER A O 1
ATOM 1813 N N . GLU A 1 238 ? 8.103 -1.430 -15.236 1.00 74.00 238 GLU A N 1
ATOM 1814 C CA . GLU A 1 238 ? 8.981 -1.640 -14.072 1.00 74.00 238 GLU A CA 1
ATOM 1815 C C . GLU A 1 238 ? 10.195 -0.694 -14.066 1.00 74.00 238 GLU A C 1
ATOM 1817 O O . GLU A 1 238 ? 10.439 -0.017 -13.065 1.00 74.00 238 GLU A O 1
ATOM 1822 N N . ASP A 1 239 ? 10.883 -0.557 -15.202 1.00 67.00 239 ASP A N 1
ATOM 1823 C CA . ASP A 1 239 ? 12.069 0.305 -15.338 1.00 67.00 239 ASP A CA 1
ATOM 1824 C C . ASP A 1 239 ? 11.747 1.792 -15.560 1.00 67.00 239 ASP A C 1
ATOM 1826 O O . ASP A 1 239 ? 12.626 2.650 -15.463 1.00 67.00 239 ASP A O 1
ATOM 1830 N N . ARG A 1 240 ? 10.490 2.116 -15.882 1.00 66.94 240 ARG A N 1
ATOM 1831 C CA . ARG A 1 240 ? 10.034 3.476 -16.221 1.00 66.94 240 ARG A CA 1
ATOM 1832 C C . ARG A 1 240 ? 9.274 4.154 -15.088 1.00 66.94 240 ARG A C 1
ATOM 1834 O O . ARG A 1 240 ? 9.089 5.367 -15.129 1.00 66.94 240 ARG A O 1
ATOM 1841 N N . ASN A 1 241 ? 8.832 3.386 -14.099 1.00 66.75 241 ASN A N 1
ATOM 1842 C CA . ASN A 1 241 ? 8.003 3.882 -13.016 1.00 66.75 241 ASN A CA 1
ATOM 1843 C C . ASN A 1 241 ? 8.816 4.722 -12.031 1.00 66.75 241 ASN A C 1
ATOM 1845 O O . ASN A 1 241 ? 9.621 4.201 -11.250 1.00 66.75 241 ASN A O 1
ATOM 1849 N N . ASP A 1 242 ? 8.547 6.023 -12.006 1.00 69.19 242 ASP A N 1
ATOM 1850 C CA . ASP A 1 242 ? 8.892 6.869 -10.874 1.00 69.19 242 ASP A CA 1
ATOM 1851 C C . ASP A 1 242 ? 7.965 6.585 -9.675 1.00 69.19 242 ASP A C 1
ATOM 1853 O O . ASP A 1 242 ? 6.978 5.850 -9.758 1.00 69.19 242 ASP A O 1
ATOM 1857 N N . MET A 1 243 ? 8.329 7.112 -8.505 1.00 67.62 243 MET A N 1
ATOM 1858 C CA . MET A 1 243 ? 7.574 6.868 -7.267 1.00 67.62 243 MET A CA 1
ATOM 1859 C C . MET A 1 243 ? 6.144 7.420 -7.357 1.00 67.62 243 MET A C 1
ATOM 1861 O O . MET A 1 243 ? 5.222 6.823 -6.802 1.00 67.62 243 MET A O 1
ATOM 1865 N N . ASP A 1 244 ? 5.953 8.501 -8.112 1.00 69.81 244 ASP A N 1
ATOM 1866 C CA . ASP A 1 244 ? 4.657 9.141 -8.329 1.00 69.81 244 ASP A CA 1
ATOM 1867 C C . ASP A 1 244 ? 3.749 8.307 -9.240 1.00 69.81 244 ASP A C 1
ATOM 1869 O O . ASP A 1 244 ? 2.550 8.191 -8.981 1.00 69.81 244 ASP A O 1
ATOM 1873 N N . GLY A 1 245 ? 4.297 7.694 -10.289 1.00 72.06 245 GLY A N 1
ATOM 1874 C CA . GLY A 1 245 ? 3.574 6.775 -11.161 1.00 72.06 245 GLY A CA 1
ATOM 1875 C C . GLY A 1 245 ? 3.099 5.542 -10.402 1.00 72.06 245 GLY A C 1
ATOM 1876 O O . GLY A 1 245 ? 1.945 5.135 -10.541 1.00 72.06 245 GLY A O 1
ATOM 1877 N N . LEU A 1 246 ? 3.942 4.991 -9.525 1.00 72.81 246 LEU A N 1
ATOM 1878 C CA . LEU A 1 246 ? 3.537 3.894 -8.642 1.00 72.81 246 LEU A CA 1
ATOM 1879 C C . LEU A 1 246 ? 2.412 4.312 -7.714 1.00 72.81 246 LEU A C 1
ATOM 1881 O O . LEU A 1 246 ? 1.404 3.621 -7.622 1.00 72.81 246 LEU A O 1
ATOM 1885 N N . GLN A 1 247 ? 2.566 5.466 -7.075 1.00 74.75 247 GLN A N 1
ATOM 1886 C CA . GLN A 1 247 ? 1.566 6.019 -6.180 1.00 74.75 247 GLN A CA 1
ATOM 1887 C C . GLN A 1 247 ? 0.194 6.119 -6.864 1.00 74.75 247 GLN A C 1
ATOM 1889 O O . GLN A 1 247 ? -0.793 5.604 -6.348 1.00 74.75 247 GLN A O 1
ATOM 1894 N N . ARG A 1 248 ? 0.122 6.711 -8.060 1.00 76.88 248 ARG A N 1
ATOM 1895 C CA . ARG A 1 248 ? -1.154 6.917 -8.768 1.00 76.88 248 ARG A CA 1
ATOM 1896 C C . ARG A 1 248 ? -1.829 5.615 -9.185 1.00 76.88 248 ARG A C 1
ATOM 1898 O O . ARG A 1 248 ? -3.047 5.507 -9.063 1.00 76.88 248 ARG A O 1
ATOM 1905 N N . ASN A 1 249 ? -1.049 4.649 -9.668 1.00 79.38 249 ASN A N 1
ATOM 1906 C CA . ASN A 1 249 ? -1.586 3.413 -10.240 1.00 79.38 249 ASN A CA 1
ATOM 1907 C C . ASN A 1 249 ? -1.908 2.355 -9.177 1.00 79.38 249 ASN A C 1
ATOM 1909 O O . ASN A 1 249 ? -2.835 1.567 -9.355 1.00 79.38 249 ASN A O 1
ATOM 1913 N N . PHE A 1 250 ? -1.190 2.359 -8.051 1.00 85.00 250 PHE A N 1
ATOM 1914 C CA . PHE A 1 250 ? -1.325 1.340 -7.012 1.00 85.00 250 PHE A CA 1
ATOM 1915 C C . PHE A 1 250 ? -2.066 1.780 -5.757 1.00 85.00 250 PHE A C 1
ATOM 1917 O O . PHE A 1 250 ? -2.405 0.918 -4.955 1.00 85.00 250 PHE A O 1
ATOM 1924 N N . GLN A 1 251 ? -2.372 3.064 -5.572 1.00 84.50 251 GLN A N 1
ATOM 1925 C CA . GLN A 1 251 ? -2.981 3.541 -4.322 1.00 84.50 251 GLN A CA 1
ATOM 1926 C C . GLN A 1 251 ? -4.288 2.822 -3.943 1.00 84.50 251 GLN A C 1
ATOM 1928 O O . GLN A 1 251 ? -4.517 2.544 -2.767 1.00 84.50 251 GLN A O 1
ATOM 1933 N N . TRP A 1 252 ? -5.123 2.488 -4.932 1.00 87.69 252 TRP A N 1
ATOM 1934 C CA . TRP A 1 252 ? -6.385 1.774 -4.726 1.00 87.69 252 TRP A CA 1
ATOM 1935 C C . TRP A 1 252 ? -6.208 0.254 -4.672 1.00 87.69 252 TRP A C 1
ATOM 1937 O O . TRP A 1 252 ? -6.735 -0.356 -3.742 1.00 87.69 252 TRP A O 1
ATOM 1947 N N . PRO A 1 253 ? -5.420 -0.379 -5.565 1.00 89.31 253 PRO A N 1
ATOM 1948 C CA . PRO A 1 253 ? -5.033 -1.776 -5.378 1.00 89.31 253 PRO A CA 1
ATOM 1949 C C . PRO A 1 253 ? -4.416 -2.057 -4.001 1.00 89.31 253 PRO A C 1
ATOM 1951 O O . PRO A 1 253 ? -4.752 -3.047 -3.365 1.00 89.31 253 PRO A O 1
ATOM 1954 N N . LEU A 1 254 ? -3.568 -1.171 -3.479 1.00 90.38 254 LEU A N 1
ATOM 1955 C CA . LEU A 1 254 ? -2.935 -1.322 -2.164 1.00 90.38 254 LEU A CA 1
ATOM 1956 C C . LEU A 1 254 ? -3.770 -0.725 -1.026 1.00 90.38 254 LEU A C 1
ATOM 1958 O O . LEU A 1 254 ? -3.258 -0.569 0.079 1.00 90.38 254 LEU A O 1
ATOM 1962 N N . PHE A 1 255 ? -5.044 -0.399 -1.245 1.00 92.00 255 PHE A N 1
ATOM 1963 C CA . PHE A 1 255 ? -5.847 0.321 -0.260 1.00 92.00 255 PHE A CA 1
ATOM 1964 C C . PHE A 1 255 ? -5.860 -0.363 1.120 1.00 92.00 255 PHE A C 1
ATOM 1966 O O . PHE A 1 255 ? -5.493 0.268 2.107 1.00 92.00 255 PHE A O 1
ATOM 1973 N N . LEU A 1 256 ? -6.176 -1.662 1.202 1.00 92.19 256 LEU A N 1
ATOM 1974 C CA . LEU A 1 256 ? -6.192 -2.397 2.482 1.00 92.19 256 LEU A CA 1
ATOM 1975 C C . LEU A 1 256 ? -4.801 -2.495 3.133 1.00 92.19 256 LEU A C 1
ATOM 1977 O O . LEU A 1 256 ? -4.675 -2.435 4.358 1.00 92.19 256 LEU A O 1
ATOM 1981 N N . VAL A 1 257 ? -3.751 -2.597 2.314 1.00 92.50 257 VAL A N 1
ATOM 1982 C CA . VAL A 1 257 ? -2.354 -2.574 2.768 1.00 92.50 257 VAL A CA 1
ATOM 1983 C C . VAL A 1 257 ? -2.022 -1.208 3.376 1.00 92.50 257 VAL A C 1
ATOM 1985 O O . VAL A 1 257 ? -1.452 -1.150 4.461 1.00 92.50 257 VAL A O 1
ATOM 1988 N N . ASN A 1 258 ? -2.436 -0.111 2.735 1.00 93.25 258 ASN A N 1
ATOM 1989 C CA . ASN A 1 258 ? -2.243 1.249 3.241 1.00 93.25 258 ASN A CA 1
ATOM 1990 C C . ASN A 1 258 ? -3.032 1.498 4.536 1.00 93.25 258 ASN A C 1
ATOM 1992 O O . ASN A 1 258 ? -2.489 2.078 5.472 1.00 93.25 258 ASN A O 1
ATOM 1996 N N . VAL A 1 259 ? -4.290 1.043 4.615 1.00 94.44 259 VAL A N 1
ATOM 1997 C CA . VAL A 1 259 ? -5.101 1.142 5.843 1.00 94.44 259 VAL A CA 1
ATOM 1998 C C . VAL A 1 259 ? -4.395 0.420 6.989 1.00 94.44 259 VAL A C 1
ATOM 2000 O O . VAL A 1 259 ? -4.228 0.988 8.067 1.00 94.44 259 VAL A O 1
ATOM 2003 N N . THR A 1 260 ? -3.923 -0.806 6.750 1.00 94.31 260 THR A N 1
ATOM 2004 C CA . THR A 1 260 ? -3.236 -1.574 7.795 1.00 94.31 260 THR A CA 1
ATOM 2005 C C . THR A 1 260 ? -1.905 -0.940 8.183 1.00 94.31 260 THR A C 1
ATOM 2007 O O . THR A 1 260 ? -1.566 -0.902 9.362 1.00 94.31 260 THR A O 1
ATOM 2010 N N . PHE A 1 261 ? -1.179 -0.368 7.221 1.00 93.81 261 PHE A N 1
ATOM 2011 C CA . PHE A 1 261 ? 0.041 0.385 7.495 1.00 93.81 261 PHE A CA 1
ATOM 2012 C C . PHE A 1 261 ? -0.216 1.544 8.465 1.00 93.81 261 PHE A C 1
ATOM 2014 O O . PHE A 1 261 ? 0.500 1.679 9.455 1.00 93.81 261 PHE A O 1
ATOM 2021 N N . PHE A 1 262 ? -1.261 2.343 8.235 1.00 94.38 262 PHE A N 1
ATOM 2022 C CA . PHE A 1 262 ? -1.602 3.444 9.138 1.00 94.38 262 PHE A CA 1
ATOM 2023 C C . PHE A 1 262 ? -2.101 2.960 10.500 1.00 94.38 262 PHE A C 1
ATOM 2025 O O . PHE A 1 262 ? -1.692 3.525 11.510 1.00 94.38 262 PHE A O 1
ATOM 2032 N N . LEU A 1 263 ? -2.893 1.882 10.552 1.00 94.25 263 LEU A N 1
ATOM 2033 C CA . LEU A 1 263 ? -3.278 1.254 11.822 1.00 94.25 263 LEU A CA 1
ATOM 2034 C C . LEU A 1 263 ? -2.052 0.853 12.643 1.00 94.25 263 LEU A C 1
ATOM 2036 O O . LEU A 1 263 ? -1.968 1.182 13.823 1.00 94.25 263 LEU A O 1
ATOM 2040 N N . ARG A 1 264 ? -1.060 0.222 12.005 1.00 93.38 264 ARG A N 1
ATOM 2041 C CA . ARG A 1 264 ? 0.203 -0.112 12.668 1.00 93.38 264 ARG A CA 1
ATOM 2042 C C . ARG A 1 264 ? 0.981 1.117 13.107 1.00 93.38 264 ARG A C 1
ATOM 2044 O O . ARG A 1 264 ? 1.602 1.072 14.158 1.00 93.38 264 ARG A O 1
ATOM 2051 N N . CYS A 1 265 ? 0.945 2.212 12.350 1.00 92.69 265 CYS A N 1
ATOM 2052 C CA . CYS A 1 265 ? 1.532 3.470 12.806 1.00 92.69 265 CYS A CA 1
ATOM 2053 C C . CYS A 1 265 ? 0.833 4.021 14.056 1.00 92.69 265 CYS A C 1
ATOM 2055 O O . CYS A 1 265 ? 1.510 4.581 14.908 1.00 92.69 265 CYS A O 1
ATOM 2057 N N . PHE A 1 266 ? -0.485 3.850 14.190 1.00 91.75 266 PHE A N 1
ATOM 2058 C CA . PHE A 1 266 ? -1.253 4.333 15.345 1.00 91.75 266 PHE A CA 1
ATOM 20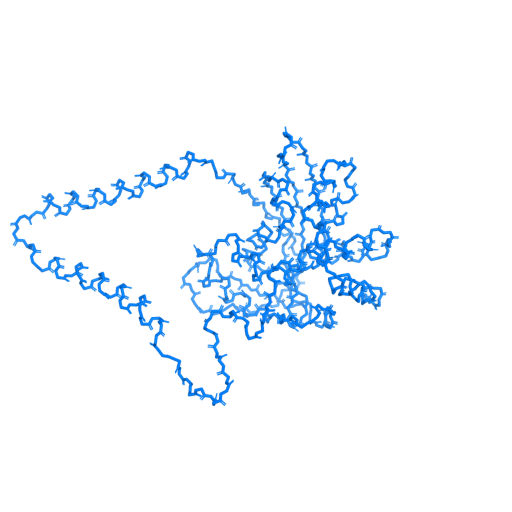59 C C . PHE A 1 266 ? -1.008 3.527 16.621 1.00 91.75 266 PHE A C 1
ATOM 2061 O O . PHE A 1 266 ? -1.189 4.043 17.720 1.00 91.75 266 PHE A O 1
ATOM 2068 N N . GLU A 1 267 ? -0.587 2.272 16.479 1.00 89.81 267 GLU A N 1
ATOM 2069 C CA . GLU A 1 267 ? -0.126 1.435 17.591 1.00 89.81 267 GLU A CA 1
ATOM 2070 C C . GLU A 1 267 ? 1.258 1.866 18.107 1.00 89.81 267 GLU A C 1
ATOM 2072 O O . GLU A 1 267 ? 1.655 1.492 19.210 1.00 89.81 267 GLU A O 1
ATOM 2077 N N . LEU A 1 268 ? 2.003 2.659 17.329 1.00 86.38 268 LEU A N 1
ATOM 2078 C CA . LEU A 1 268 ? 3.272 3.225 17.764 1.00 86.38 268 LEU A CA 1
ATOM 2079 C C . LEU A 1 268 ? 2.999 4.494 18.573 1.00 86.38 268 LEU A C 1
ATOM 2081 O O . LEU A 1 268 ? 2.505 5.488 18.048 1.00 86.38 268 LEU A O 1
ATOM 2085 N N . GLU A 1 269 ? 3.394 4.501 19.842 1.00 81.12 269 GLU A N 1
ATOM 2086 C CA . GLU A 1 269 ? 3.271 5.661 20.738 1.00 81.12 269 GLU A CA 1
ATOM 2087 C C . GLU A 1 269 ? 4.284 6.796 20.410 1.00 81.12 269 GLU A C 1
ATOM 2089 O O . GLU A 1 269 ? 4.862 7.416 21.303 1.00 81.12 269 GLU A O 1
ATOM 2094 N N . ASP A 1 270 ? 4.546 7.088 19.125 1.00 86.81 270 ASP A N 1
ATOM 2095 C CA . ASP A 1 270 ? 5.408 8.199 18.682 1.00 86.81 270 ASP A CA 1
ATOM 2096 C C . ASP A 1 270 ? 4.565 9.425 18.294 1.00 86.81 270 ASP A C 1
ATOM 2098 O O . ASP A 1 270 ? 4.104 9.571 17.160 1.00 86.81 270 ASP A O 1
ATOM 2102 N N . GLY A 1 271 ? 4.403 10.355 19.239 1.00 87.06 271 GLY A N 1
ATOM 2103 C CA . GLY A 1 271 ? 3.603 11.568 19.039 1.00 87.06 271 GLY A CA 1
ATOM 2104 C C . GLY A 1 271 ? 4.042 12.442 17.854 1.00 87.06 271 GLY A C 1
ATOM 2105 O O . GLY A 1 271 ? 3.198 13.084 17.235 1.00 87.06 271 GLY A O 1
ATOM 2106 N N . ARG A 1 272 ? 5.332 12.439 17.477 1.00 87.44 272 ARG A N 1
ATOM 2107 C CA . ARG A 1 272 ? 5.826 13.239 16.337 1.00 87.44 272 ARG A CA 1
ATOM 2108 C C . ARG A 1 272 ? 5.478 12.591 15.002 1.00 87.44 272 ARG A C 1
ATOM 2110 O O . ARG A 1 272 ? 5.155 13.298 14.050 1.00 87.44 272 ARG A O 1
ATOM 2117 N N . LEU A 1 273 ? 5.540 11.260 14.931 1.00 89.44 273 LEU A N 1
ATOM 2118 C CA . LEU A 1 273 ? 5.050 10.512 13.774 1.00 89.44 273 LEU A CA 1
ATOM 2119 C C . LEU A 1 273 ? 3.559 10.791 13.568 1.00 89.44 273 LEU A C 1
ATOM 2121 O O . LEU A 1 273 ? 3.147 11.116 12.459 1.00 89.44 273 LEU A O 1
ATOM 2125 N N . MET A 1 274 ? 2.780 10.715 14.647 1.00 91.06 274 MET A N 1
ATOM 2126 C CA . MET A 1 274 ? 1.333 10.923 14.617 1.00 91.06 274 MET A CA 1
ATOM 2127 C C . MET A 1 274 ? 0.947 12.328 14.170 1.00 91.06 274 MET A C 1
ATOM 2129 O O . MET A 1 274 ? 0.155 12.462 13.240 1.00 91.06 274 MET A O 1
ATOM 2133 N N . GLN A 1 275 ? 1.559 13.354 14.765 1.00 89.94 275 GLN A N 1
ATOM 2134 C CA . GLN A 1 275 ? 1.341 14.743 14.367 1.00 89.94 275 GLN A CA 1
ATOM 2135 C C . GLN A 1 275 ? 1.691 14.954 12.889 1.00 89.94 275 GLN A C 1
ATOM 2137 O O . GLN A 1 275 ? 0.908 15.516 12.132 1.00 89.94 275 GLN A O 1
ATOM 2142 N N . GLY A 1 276 ? 2.842 14.443 12.453 1.00 88.06 276 GLY A N 1
ATOM 2143 C CA . GLY A 1 276 ? 3.287 14.586 11.074 1.00 88.06 276 GLY A CA 1
ATOM 2144 C C . GLY A 1 276 ? 2.400 13.878 10.047 1.00 88.06 276 GLY A C 1
ATOM 2145 O O . GLY A 1 276 ? 2.205 14.376 8.939 1.00 88.06 276 GLY A O 1
ATOM 2146 N N . LEU A 1 277 ? 1.851 12.716 10.407 1.00 89.50 277 LEU A N 1
ATOM 2147 C CA . LEU A 1 277 ? 0.860 12.030 9.583 1.00 89.50 277 LEU A CA 1
ATOM 2148 C C . LEU A 1 277 ? -0.471 12.785 9.572 1.00 89.50 277 LEU A C 1
ATOM 2150 O O . LEU A 1 277 ? -1.099 12.845 8.522 1.00 89.50 277 LEU A O 1
ATOM 2154 N N . GLU A 1 278 ? -0.903 13.362 10.690 1.00 89.56 278 GLU A N 1
ATOM 2155 C CA . GLU A 1 278 ? -2.133 14.158 10.746 1.00 89.56 278 GLU A CA 1
ATOM 2156 C C . GLU A 1 278 ? -2.027 15.413 9.870 1.00 89.56 278 GLU A C 1
ATOM 2158 O O . GLU A 1 278 ? -2.877 15.609 9.004 1.00 89.56 278 GLU A O 1
ATOM 2163 N N . GLU A 1 279 ? -0.934 16.174 9.983 1.00 88.25 279 GLU A N 1
ATOM 2164 C CA . GLU A 1 279 ? -0.650 17.354 9.147 1.00 88.25 279 GLU A CA 1
ATOM 2165 C C . GLU A 1 279 ? -0.632 17.005 7.646 1.00 88.25 279 GLU A C 1
ATOM 2167 O O . GLU A 1 279 ? -1.188 17.723 6.813 1.00 88.25 279 GLU A O 1
ATOM 2172 N N . ALA A 1 280 ? -0.055 15.856 7.274 1.00 84.88 280 ALA A N 1
ATOM 2173 C CA . ALA A 1 280 ? -0.021 15.403 5.881 1.00 84.88 280 ALA A CA 1
ATOM 2174 C C . ALA A 1 280 ? -1.413 15.058 5.306 1.00 84.88 280 ALA A C 1
ATOM 2176 O O . ALA A 1 280 ? -1.586 15.032 4.082 1.00 84.88 280 ALA A O 1
ATOM 2177 N N . HIS A 1 281 ? -2.402 14.801 6.169 1.00 86.75 281 HIS A N 1
ATOM 2178 C CA . HIS A 1 281 ? -3.755 14.392 5.787 1.00 86.75 281 HIS A CA 1
ATOM 2179 C C . HIS A 1 281 ? -4.850 15.369 6.259 1.00 86.75 281 HIS A C 1
ATOM 2181 O O . HIS A 1 281 ? -6.025 15.052 6.099 1.00 86.75 281 HIS A O 1
ATOM 2187 N N . GLU A 1 282 ? -4.500 16.549 6.787 1.00 73.00 282 GLU A N 1
ATOM 2188 C CA . GLU A 1 282 ? -5.417 17.498 7.449 1.00 73.00 282 GLU A CA 1
ATOM 2189 C C . GLU A 1 282 ? -6.476 18.103 6.502 1.00 73.00 282 GLU A C 1
ATOM 2191 O O . GLU A 1 282 ? -7.604 18.388 6.903 1.00 73.00 282 GLU A O 1
ATOM 2196 N N . ALA A 1 283 ? -6.163 18.230 5.209 1.00 66.25 283 ALA A N 1
ATOM 2197 C CA . ALA A 1 283 ? -7.087 18.723 4.184 1.00 66.25 283 ALA A CA 1
ATOM 2198 C C . ALA A 1 283 ? -8.076 17.634 3.716 1.00 66.25 283 ALA A C 1
ATOM 2200 O O . ALA A 1 283 ? -8.037 17.194 2.560 1.00 66.25 283 ALA A O 1
ATOM 2201 N N . VAL A 1 284 ? -8.943 17.167 4.616 1.00 66.75 284 VAL A N 1
ATOM 2202 C CA . VAL A 1 284 ? -9.931 16.118 4.323 1.00 66.75 284 VAL A CA 1
ATOM 2203 C C . VAL A 1 284 ? -11.201 16.729 3.735 1.00 66.75 284 VAL A C 1
ATOM 2205 O O . VAL A 1 284 ? -11.837 17.582 4.355 1.00 66.75 284 VAL A O 1
ATOM 2208 N N . GLY A 1 285 ? -11.602 16.282 2.543 1.00 75.75 285 GLY A N 1
ATOM 2209 C CA . GLY A 1 285 ? -12.919 16.613 2.001 1.00 75.75 285 GLY A CA 1
ATOM 2210 C C . GLY A 1 285 ? -14.023 15.796 2.682 1.00 75.75 285 GLY A C 1
ATOM 2211 O O . GLY A 1 285 ? -13.809 14.645 3.055 1.00 75.75 285 GLY A O 1
ATOM 2212 N N . ASN A 1 286 ? -15.241 16.341 2.783 1.00 80.75 286 ASN A N 1
ATOM 2213 C CA . ASN A 1 286 ? -16.403 15.591 3.293 1.00 80.75 286 ASN A CA 1
ATOM 2214 C C . ASN A 1 286 ? -16.665 14.289 2.507 1.00 80.75 286 ASN A C 1
ATOM 2216 O O . ASN A 1 286 ? -17.200 13.328 3.058 1.00 80.75 286 ASN A O 1
ATOM 2220 N N . GLU A 1 287 ? -16.277 14.243 1.230 1.00 83.19 287 GLU A N 1
ATOM 2221 C CA . GLU A 1 287 ? -16.363 13.041 0.397 1.00 83.19 287 GLU A CA 1
ATOM 2222 C C . GLU A 1 287 ? -15.398 11.939 0.857 1.00 83.19 287 GLU A C 1
ATOM 2224 O O . GLU A 1 287 ? -15.806 10.782 0.938 1.00 83.19 287 GLU A O 1
ATOM 2229 N N . ASP A 1 288 ? -14.164 12.284 1.242 1.00 86.94 288 ASP A N 1
ATOM 2230 C CA . ASP A 1 288 ? -13.169 11.309 1.708 1.00 86.94 288 ASP A CA 1
ATOM 2231 C C . ASP A 1 288 ? -13.633 10.623 3.003 1.00 86.94 288 ASP A C 1
ATOM 2233 O O . ASP A 1 288 ? -13.512 9.405 3.148 1.00 86.94 288 ASP A O 1
ATOM 2237 N N . LEU A 1 289 ? -14.216 11.398 3.929 1.00 87.69 289 LEU A N 1
ATOM 2238 C CA . LEU A 1 289 ? -14.797 10.874 5.172 1.00 87.69 289 LEU A CA 1
ATOM 2239 C C . LEU A 1 289 ? -15.991 9.962 4.905 1.00 87.69 289 LEU A C 1
ATOM 2241 O O . LEU A 1 289 ? -16.141 8.935 5.567 1.00 87.69 289 LEU A O 1
ATOM 2245 N N . LYS A 1 290 ? -16.835 10.322 3.932 1.00 88.88 290 LYS A N 1
ATOM 2246 C CA . LYS A 1 290 ? -17.983 9.503 3.544 1.00 88.88 290 LYS A CA 1
ATOM 2247 C C . LYS A 1 290 ? -17.529 8.149 2.998 1.00 88.88 290 LYS A C 1
ATOM 2249 O O . LYS A 1 290 ? -18.014 7.126 3.473 1.00 88.88 290 LYS A O 1
ATOM 2254 N N . VAL A 1 291 ? -16.577 8.138 2.061 1.00 88.94 291 VAL A N 1
ATOM 2255 C CA . VAL A 1 291 ? -16.024 6.893 1.499 1.00 88.94 291 VAL A CA 1
ATOM 2256 C C . VAL A 1 291 ? -15.366 6.058 2.596 1.00 88.94 291 VAL A C 1
ATOM 2258 O O . VAL A 1 291 ? -15.637 4.865 2.697 1.00 88.94 291 VAL A O 1
ATOM 2261 N N . ALA A 1 292 ? -14.563 6.674 3.470 1.00 91.12 292 ALA A N 1
ATOM 2262 C CA . ALA A 1 292 ? -13.954 5.972 4.599 1.00 91.12 292 ALA A CA 1
ATOM 2263 C C . ALA A 1 292 ? -15.012 5.319 5.508 1.00 91.12 292 ALA A C 1
ATOM 2265 O O . ALA A 1 292 ? -14.869 4.157 5.880 1.00 91.12 292 ALA A O 1
ATOM 2266 N N . GLY A 1 293 ? -16.104 6.026 5.818 1.00 90.19 293 GLY A N 1
ATOM 2267 C CA . GLY A 1 293 ? -17.220 5.481 6.594 1.00 90.19 293 GLY A CA 1
ATOM 2268 C C . GLY A 1 293 ? -17.908 4.293 5.914 1.00 90.19 293 GLY A C 1
ATOM 2269 O O . GLY A 1 293 ? -18.110 3.260 6.548 1.00 90.19 293 GLY A O 1
ATOM 2270 N N . GLU A 1 294 ? -18.212 4.400 4.618 1.00 90.56 294 GLU A N 1
ATOM 2271 C CA . GLU A 1 294 ? -18.813 3.306 3.836 1.00 90.56 294 GLU A CA 1
ATOM 2272 C C . GLU A 1 294 ? -17.910 2.065 3.801 1.00 90.56 294 GLU A C 1
ATOM 2274 O O . GLU A 1 294 ? -18.388 0.936 3.942 1.00 90.56 294 GLU A O 1
ATOM 2279 N N . VAL A 1 295 ? -16.595 2.264 3.674 1.00 91.75 295 VAL A N 1
ATOM 2280 C CA . VAL A 1 295 ? -15.609 1.181 3.745 1.00 91.75 295 VAL A CA 1
ATOM 2281 C C . VAL A 1 295 ? -15.618 0.524 5.123 1.00 91.75 295 VAL A C 1
ATOM 2283 O O . VAL A 1 295 ? -15.616 -0.701 5.199 1.00 91.75 295 VAL A O 1
ATOM 2286 N N . VAL A 1 296 ? -15.652 1.293 6.214 1.00 92.44 296 VAL A N 1
ATOM 2287 C CA . VAL A 1 296 ? -15.702 0.730 7.575 1.00 92.44 296 VAL A CA 1
ATOM 2288 C C . VAL A 1 296 ? -16.957 -0.117 7.780 1.00 92.44 296 VAL A C 1
ATOM 2290 O O . VAL A 1 296 ? -16.857 -1.228 8.300 1.00 92.44 296 VAL A O 1
ATOM 2293 N N . GLU A 1 297 ? -18.125 0.346 7.329 1.00 91.50 297 GLU A N 1
ATOM 2294 C CA . GLU A 1 297 ? -19.356 -0.454 7.402 1.00 91.50 297 GLU A CA 1
ATOM 2295 C C . GLU A 1 297 ? -19.256 -1.739 6.570 1.00 91.50 297 GLU A C 1
ATOM 2297 O O . GLU A 1 297 ? -19.665 -2.811 7.026 1.00 91.50 297 GLU A O 1
ATOM 2302 N N . PHE A 1 298 ? -18.647 -1.666 5.382 1.00 90.62 298 PHE A N 1
ATOM 2303 C CA . PHE A 1 298 ? -18.361 -2.852 4.578 1.00 90.62 298 PHE A CA 1
ATOM 2304 C C . PHE A 1 298 ? -17.449 -3.839 5.324 1.00 90.62 298 PHE A C 1
ATOM 2306 O O . PHE A 1 298 ? -17.754 -5.031 5.381 1.00 90.62 298 PHE A O 1
ATOM 2313 N N . LEU A 1 299 ? -16.367 -3.352 5.945 1.00 90.88 299 LEU A N 1
ATOM 2314 C CA . LEU A 1 299 ? -15.438 -4.174 6.728 1.00 90.88 299 LEU A CA 1
ATOM 2315 C C . LEU A 1 299 ? -16.126 -4.835 7.933 1.00 90.88 299 LEU A C 1
ATOM 2317 O O . LEU A 1 299 ? -15.839 -5.992 8.226 1.00 90.88 299 LEU A O 1
ATOM 2321 N N . ARG A 1 300 ? -17.076 -4.162 8.598 1.00 90.06 300 ARG A N 1
ATOM 2322 C CA . ARG A 1 300 ? -17.870 -4.768 9.689 1.00 90.06 300 ARG A CA 1
ATOM 2323 C C . ARG A 1 300 ? -18.758 -5.913 9.217 1.00 90.06 300 ARG A C 1
ATOM 2325 O O . ARG A 1 300 ? -18.988 -6.864 9.965 1.00 90.06 300 ARG A O 1
ATOM 2332 N N . GLY A 1 301 ? -19.290 -5.804 8.002 1.00 87.25 301 GLY A N 1
ATOM 2333 C CA . GLY A 1 301 ? -20.109 -6.839 7.373 1.00 87.25 301 GLY A CA 1
ATOM 2334 C C . GLY A 1 301 ? -19.299 -7.993 6.779 1.00 87.25 301 GLY A C 1
ATOM 2335 O O . GLY A 1 301 ? -19.879 -9.027 6.434 1.00 87.25 301 GLY A O 1
ATOM 2336 N N . TRP A 1 302 ? -17.980 -7.837 6.658 1.00 85.19 302 TRP A N 1
ATOM 2337 C CA . TRP A 1 302 ? -17.106 -8.818 6.032 1.00 85.19 302 TRP A CA 1
ATOM 2338 C C . TRP A 1 302 ? -16.955 -10.049 6.924 1.00 85.19 302 TRP A C 1
ATOM 2340 O O . TRP A 1 302 ? -16.405 -9.994 8.023 1.00 85.19 302 TRP A O 1
ATOM 2350 N N . LYS A 1 303 ? -17.439 -11.189 6.428 1.00 70.19 303 LYS A N 1
ATOM 2351 C CA . LYS A 1 303 ? -17.244 -12.499 7.054 1.00 70.19 303 LYS A CA 1
ATOM 2352 C C . LYS A 1 303 ? -16.153 -13.253 6.301 1.00 70.19 303 LYS A C 1
ATOM 2354 O O . LYS A 1 303 ? -16.244 -13.365 5.078 1.00 70.19 303 LYS A O 1
ATOM 2359 N N . PHE A 1 304 ? -15.136 -13.697 7.031 1.00 59.00 304 PHE A N 1
ATOM 2360 C CA . PHE A 1 304 ? -14.116 -14.628 6.550 1.00 59.00 304 PHE A CA 1
ATOM 2361 C C . PHE A 1 304 ? -14.629 -16.068 6.629 1.00 59.00 304 PHE A C 1
ATOM 2363 O 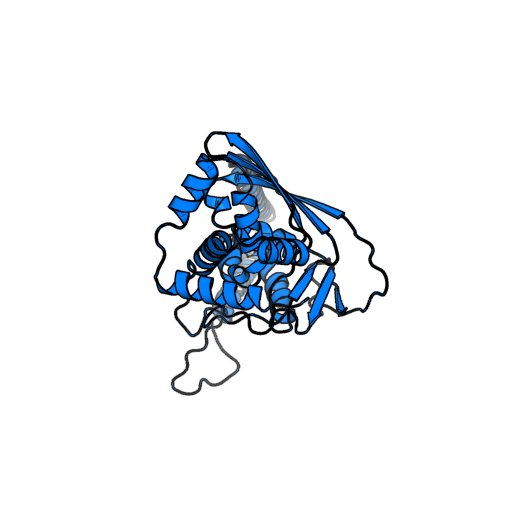O . PHE A 1 304 ? -15.371 -16.369 7.595 1.00 59.00 304 PHE A O 1
#

Foldseek 3Di:
DKKWFADLPLPDPPATDIDDDDDQDADEDEDEDEPDDPVNVVVVVVVVVVVVVCVVCVVVVPDPPPPPVVCVVVVVVVVVVVCVVVVVVDDDPDDDDPPDDDDPVPPDPDDDPLPQLLLLLLLLLVVCLPPVLLLVVLCVQWVWDWDWDDDDLFKIWIWIKTQHFFQAQQATKTASHIYIYIDMDGLLVLSQCQLVVVLRRLSRRMMDDDGPHHNPQCQDPDDGHHPSVVNSCCSVCVVPDDSSNSSRPRSRRCSSVSSNSSNNVVVDPDPSSVVSSCVSNVPDDPVSNVSSVSNNVVSVVDDD

Radius of gyration: 23.14 Å; chains: 1; bounding box: 60×47×65 Å